Protein AF-A4ECF8-F1 (afdb_monomer)

Radius of gyration: 29.16 Å; Cα contacts (8 Å, |Δi|>4): 160; chains: 1; bounding box: 83×44×80 Å

Structure (mmCIF, N/CA/C/O backbone):
data_AF-A4ECF8-F1
#
_entry.id   AF-A4ECF8-F1
#
loop_
_atom_site.group_PDB
_atom_site.id
_atom_site.type_symbol
_atom_site.label_atom_id
_atom_site.label_alt_id
_atom_site.label_comp_id
_atom_site.label_asym_id
_atom_site.label_entity_id
_atom_site.label_seq_id
_atom_site.pdbx_PDB_ins_code
_atom_site.Cartn_x
_atom_site.Cartn_y
_atom_site.Cartn_z
_atom_site.occupancy
_atom_site.B_iso_or_equiv
_atom_site.auth_seq_id
_atom_site.auth_comp_id
_atom_site.auth_asym_id
_atom_site.auth_atom_id
_atom_site.pdbx_PDB_model_num
ATOM 1 N N . MET A 1 1 ? 62.813 -13.921 -2.937 1.00 42.97 1 MET A N 1
ATOM 2 C CA . MET A 1 1 ? 62.932 -14.272 -1.502 1.00 42.97 1 MET A CA 1
ATOM 3 C C . MET A 1 1 ? 63.148 -12.965 -0.749 1.00 42.97 1 MET A C 1
ATOM 5 O O . MET A 1 1 ? 63.912 -12.161 -1.260 1.00 42.97 1 MET A O 1
ATOM 9 N N . GLY A 1 2 ? 62.505 -12.668 0.378 1.00 42.88 2 GLY A N 1
ATOM 10 C CA . GLY A 1 2 ? 61.515 -13.446 1.133 1.00 42.88 2 GLY A CA 1
ATOM 11 C C . GLY A 1 2 ? 60.430 -12.549 1.745 1.00 42.88 2 GLY A C 1
ATOM 12 O O . GLY A 1 2 ? 60.401 -11.348 1.493 1.00 42.88 2 GLY A O 1
ATOM 13 N N . VAL A 1 3 ? 59.518 -13.162 2.496 1.00 56.44 3 VAL A N 1
ATOM 14 C CA . VAL A 1 3 ? 58.341 -12.522 3.108 1.00 56.44 3 VAL A CA 1
ATOM 15 C C . VAL A 1 3 ? 58.697 -11.658 4.326 1.00 56.44 3 VAL A C 1
ATOM 17 O O . VAL A 1 3 ? 59.643 -11.969 5.046 1.00 56.44 3 VAL A O 1
ATOM 20 N N . MET A 1 4 ? 57.902 -10.615 4.590 1.00 44.34 4 MET A N 1
ATOM 21 C CA . MET A 1 4 ? 57.865 -9.919 5.886 1.00 44.34 4 MET A CA 1
ATOM 22 C C . MET A 1 4 ? 56.762 -10.549 6.757 1.00 44.34 4 MET A C 1
ATOM 24 O O . MET A 1 4 ? 55.626 -10.636 6.284 1.00 44.34 4 MET A O 1
ATOM 28 N N . PRO A 1 5 ? 57.064 -11.020 7.982 1.00 50.31 5 PRO A N 1
ATOM 29 C CA . PRO A 1 5 ? 56.081 -11.633 8.875 1.00 50.31 5 PRO A CA 1
ATOM 30 C C . PRO A 1 5 ? 55.234 -10.585 9.615 1.00 50.31 5 PRO A C 1
ATOM 32 O O . PRO A 1 5 ? 55.623 -9.424 9.741 1.00 50.31 5 PRO A O 1
ATOM 35 N N . GLY A 1 6 ? 54.056 -11.006 10.082 1.00 40.03 6 GLY A N 1
ATOM 36 C CA . GLY A 1 6 ? 53.061 -10.127 10.698 1.00 40.03 6 GLY A CA 1
ATOM 37 C C . GLY A 1 6 ? 53.296 -9.810 12.178 1.00 40.03 6 GLY A C 1
ATOM 38 O O . GLY A 1 6 ? 54.119 -10.430 12.849 1.00 40.03 6 GLY A O 1
ATOM 39 N N . PHE A 1 7 ? 52.494 -8.868 12.677 1.00 40.31 7 PHE A N 1
ATOM 40 C CA . PHE A 1 7 ? 52.347 -8.557 14.096 1.00 40.31 7 PHE A CA 1
ATOM 41 C C . PHE A 1 7 ? 50.966 -9.017 14.572 1.00 40.31 7 PHE A C 1
ATOM 43 O O . PHE A 1 7 ? 49.950 -8.494 14.119 1.00 40.31 7 PHE A O 1
ATOM 50 N N . TYR A 1 8 ? 50.952 -9.972 15.496 1.00 38.47 8 TYR A N 1
ATOM 51 C CA . TYR A 1 8 ? 49.842 -10.250 16.406 1.00 38.47 8 TYR A CA 1
ATOM 52 C C . TYR A 1 8 ? 50.401 -10.311 17.834 1.00 38.47 8 TYR A C 1
ATOM 54 O O . TYR A 1 8 ? 51.611 -10.452 18.010 1.00 38.47 8 TYR A O 1
ATOM 62 N N . ASP A 1 9 ? 49.499 -10.190 18.811 1.00 39.34 9 ASP A N 1
ATOM 63 C CA . ASP A 1 9 ? 49.737 -10.074 20.258 1.00 39.34 9 ASP A CA 1
ATOM 64 C C . ASP A 1 9 ? 50.387 -8.732 20.670 1.00 39.34 9 ASP A C 1
ATOM 66 O O . ASP A 1 9 ? 51.393 -8.287 20.131 1.00 39.34 9 ASP A O 1
ATOM 70 N N . GLN A 1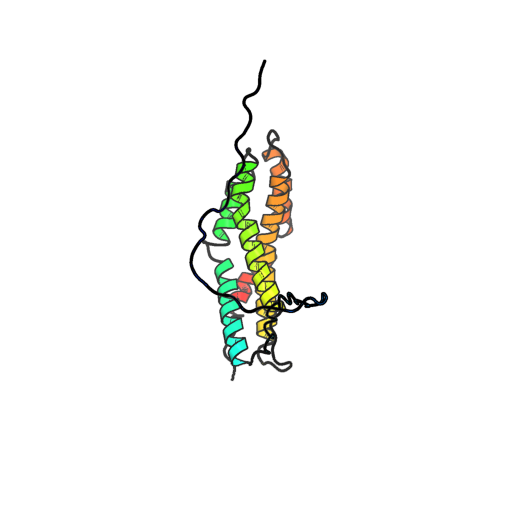 10 ? 49.809 -7.968 21.601 1.00 46.47 10 GLN A N 1
ATOM 71 C CA . GLN A 1 10 ? 49.689 -8.378 22.999 1.00 46.47 10 GLN A CA 1
ATOM 72 C C . GLN A 1 10 ? 48.554 -7.637 23.736 1.00 46.47 10 GLN A C 1
ATOM 74 O O . GLN A 1 10 ? 48.601 -6.418 23.911 1.00 46.47 10 GLN A O 1
ATOM 79 N N . PHE A 1 11 ? 47.571 -8.382 24.249 1.00 44.56 11 PHE A N 1
ATOM 80 C CA . PHE A 1 11 ? 46.632 -7.879 25.258 1.00 44.56 11 PHE A CA 1
ATOM 81 C C . PHE A 1 11 ? 47.293 -7.799 26.647 1.00 44.56 11 PHE A C 1
ATOM 83 O O . PHE A 1 11 ? 48.096 -8.651 27.013 1.00 44.56 11 PHE A O 1
ATOM 90 N N . GLY A 1 12 ? 46.861 -6.819 27.448 1.00 43.44 12 GLY A N 1
ATOM 91 C CA . GLY A 1 12 ? 46.773 -6.931 28.910 1.00 43.44 12 GLY A CA 1
ATOM 92 C C . GLY A 1 12 ? 48.073 -7.002 29.722 1.00 43.44 12 GLY A C 1
ATOM 93 O O . GLY A 1 12 ? 48.483 -8.079 30.144 1.00 43.44 12 GLY A O 1
ATOM 94 N N . GLN A 1 13 ? 48.616 -5.843 30.115 1.00 41.66 13 GLN A N 1
ATOM 95 C CA . GLN A 1 13 ? 49.422 -5.732 31.341 1.00 41.66 13 GLN A CA 1
ATOM 96 C C . GLN A 1 13 ? 49.074 -4.468 32.139 1.00 41.66 13 GLN A C 1
ATOM 98 O O . GLN A 1 13 ? 49.533 -3.373 31.827 1.00 41.66 13 GLN A O 1
ATOM 103 N N . ALA A 1 14 ? 48.301 -4.649 33.210 1.00 40.06 14 ALA A N 1
ATOM 104 C CA . ALA A 1 14 ? 48.260 -3.761 34.370 1.00 40.06 14 ALA A CA 1
ATOM 105 C C . ALA A 1 14 ? 47.799 -4.587 35.582 1.00 40.06 14 ALA A C 1
ATOM 107 O O . ALA A 1 14 ? 46.627 -4.934 35.700 1.00 40.06 14 ALA A O 1
ATOM 108 N N . ALA A 1 15 ? 48.734 -4.951 36.458 1.00 46.16 15 ALA A N 1
ATOM 109 C CA . ALA A 1 15 ? 48.476 -5.710 37.681 1.00 46.16 15 ALA A CA 1
ATOM 110 C C . ALA A 1 15 ? 49.360 -5.185 38.824 1.00 46.16 15 ALA A C 1
ATOM 112 O O . ALA A 1 15 ? 50.335 -4.484 38.562 1.00 46.16 15 ALA A O 1
ATOM 113 N N . GLN A 1 16 ? 49.058 -5.623 40.059 1.00 37.84 16 GLN A N 1
ATOM 114 C CA . GLN A 1 16 ? 49.634 -5.188 41.351 1.00 37.84 16 GLN A CA 1
ATOM 115 C C . GLN A 1 16 ? 49.009 -3.853 41.816 1.00 37.84 16 GLN A C 1
ATOM 117 O O . GLN A 1 16 ? 49.152 -2.829 41.163 1.00 37.84 16 GLN A O 1
ATOM 122 N N . THR A 1 17 ? 48.235 -3.782 42.906 1.00 38.53 17 THR A N 1
ATOM 123 C CA . THR A 1 17 ? 48.486 -4.203 44.311 1.00 38.53 17 THR A CA 1
ATOM 124 C C . THR A 1 17 ? 47.125 -4.293 45.086 1.00 38.53 17 THR A C 1
ATOM 126 O O . THR A 1 17 ? 46.118 -3.904 44.509 1.00 38.53 17 THR A O 1
ATOM 129 N N . THR A 1 18 ? 46.919 -4.773 46.336 1.00 36.53 18 THR A N 1
ATOM 130 C CA . THR A 1 18 ? 47.777 -5.320 47.420 1.00 36.53 18 THR A CA 1
ATOM 131 C C . THR A 1 18 ? 46.950 -6.158 48.452 1.00 36.53 18 THR A C 1
ATOM 133 O O . THR A 1 18 ? 45.979 -5.632 48.974 1.00 36.53 18 THR A O 1
ATOM 136 N N . PHE A 1 19 ? 47.383 -7.397 48.791 1.00 37.66 19 PHE A N 1
ATOM 137 C CA . PHE A 1 19 ? 47.225 -8.162 50.077 1.00 37.66 19 PHE A CA 1
ATOM 138 C C . PHE A 1 19 ? 45.813 -8.456 50.708 1.00 37.66 19 PHE A C 1
ATOM 140 O O . PHE A 1 19 ? 44.857 -7.738 50.454 1.00 37.66 19 PHE A O 1
ATOM 147 N N . PRO A 1 20 ? 45.666 -9.413 51.672 1.00 44.16 20 PR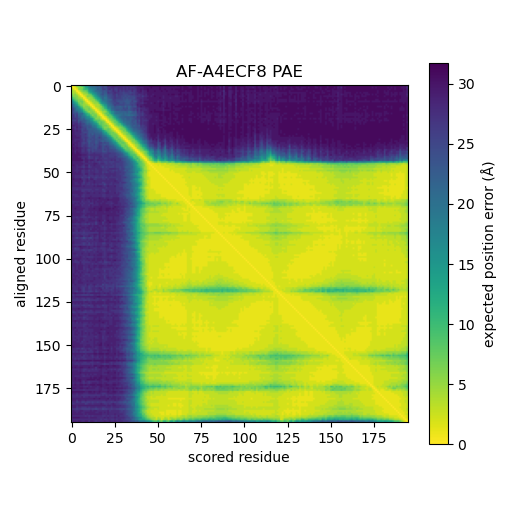O A N 1
ATOM 148 C CA . PRO A 1 20 ? 46.264 -10.759 51.752 1.00 44.16 20 PRO A CA 1
ATOM 149 C C . PRO A 1 20 ? 45.323 -11.924 52.207 1.00 44.16 20 PRO A C 1
ATOM 151 O O . PRO A 1 20 ? 44.419 -11.774 53.022 1.00 44.16 20 PRO A O 1
ATOM 154 N N . THR A 1 21 ? 45.668 -13.127 51.737 1.00 44.06 21 THR A N 1
ATOM 155 C CA . THR A 1 21 ? 45.468 -14.512 52.244 1.00 44.06 21 THR A CA 1
ATOM 156 C C . THR A 1 21 ? 44.465 -14.861 53.373 1.00 44.06 21 THR A C 1
ATOM 158 O O . THR A 1 21 ? 44.687 -14.553 54.545 1.00 44.06 21 THR A O 1
ATOM 161 N N . ARG A 1 22 ? 43.563 -15.820 53.084 1.00 40.72 22 ARG A N 1
ATOM 162 C CA . ARG A 1 22 ? 43.326 -16.992 53.963 1.00 40.72 22 ARG A CA 1
ATOM 163 C C . ARG A 1 22 ? 43.096 -18.270 53.136 1.00 40.72 22 ARG A C 1
ATOM 165 O O . ARG A 1 22 ? 42.768 -18.203 51.961 1.00 40.72 22 ARG A O 1
ATOM 172 N N . GLN A 1 23 ? 43.380 -19.421 53.739 1.00 37.06 23 GLN A N 1
ATOM 173 C CA . GLN A 1 23 ? 43.715 -20.693 53.082 1.00 37.06 23 GLN A CA 1
ATOM 174 C C . GLN A 1 23 ? 42.594 -21.749 53.204 1.00 37.06 23 GLN A C 1
ATOM 176 O O . GLN A 1 23 ? 41.904 -21.756 54.223 1.00 37.06 23 GLN A O 1
ATOM 181 N N . LYS A 1 24 ? 42.596 -22.722 52.266 1.00 34.03 24 LYS A N 1
ATOM 182 C CA . LYS A 1 24 ? 42.162 -24.142 52.394 1.00 34.03 24 LYS A CA 1
ATOM 183 C C . LYS A 1 24 ? 40.782 -24.533 51.823 1.00 34.03 24 LYS A C 1
ATOM 185 O O . LYS A 1 24 ? 39.758 -24.177 52.393 1.00 34.03 24 LYS A O 1
ATOM 190 N N . GLY A 1 25 ? 40.794 -25.414 50.812 1.00 31.42 25 GLY A N 1
ATOM 191 C CA . GLY A 1 25 ? 39.638 -26.215 50.375 1.00 31.42 25 GLY A CA 1
ATOM 192 C C . GLY A 1 25 ? 39.684 -26.625 48.896 1.00 31.42 25 GLY A C 1
ATOM 193 O O . GLY A 1 25 ? 39.254 -25.855 48.050 1.00 31.42 25 GLY A O 1
ATOM 194 N N . GLU A 1 26 ? 40.174 -27.830 48.587 1.00 38.53 26 GLU A N 1
ATOM 195 C CA . GLU A 1 26 ? 39.898 -28.508 47.306 1.00 38.53 26 GLU A CA 1
ATOM 196 C C . GLU A 1 26 ? 38.602 -29.320 47.440 1.00 38.53 26 GLU A C 1
ATOM 198 O O . GLU A 1 26 ? 38.526 -30.146 48.350 1.00 38.53 26 GLU A O 1
ATOM 203 N N . ALA A 1 27 ? 37.630 -29.125 46.539 1.00 34.59 27 ALA A N 1
ATOM 204 C CA . ALA A 1 27 ? 36.661 -30.146 46.114 1.00 34.59 27 ALA A CA 1
ATOM 205 C C . ALA A 1 27 ? 35.769 -29.643 44.956 1.00 34.59 27 ALA A C 1
ATOM 207 O O . ALA A 1 27 ? 35.079 -28.644 45.114 1.00 34.59 27 ALA A O 1
ATOM 208 N N . THR A 1 28 ? 35.774 -30.410 43.859 1.00 31.25 28 THR A N 1
ATOM 209 C CA . THR A 1 28 ? 34.659 -30.714 42.928 1.00 31.25 28 THR A CA 1
ATOM 210 C C . THR A 1 28 ? 33.835 -29.606 42.254 1.00 31.25 28 THR A C 1
ATOM 212 O O . THR A 1 28 ? 33.256 -28.729 42.884 1.00 31.25 28 THR A O 1
ATOM 215 N N . GLU A 1 29 ? 33.694 -29.787 40.941 1.00 40.38 29 GLU A N 1
ATOM 216 C CA . GLU A 1 29 ? 32.750 -29.142 40.025 1.00 40.38 29 GLU A CA 1
ATOM 217 C C . GLU A 1 29 ? 31.285 -29.335 40.463 1.00 40.38 29 GLU A C 1
ATOM 219 O O . GLU A 1 29 ? 30.893 -30.458 40.775 1.00 40.38 29 GLU A O 1
ATOM 224 N N . ASP A 1 30 ? 30.494 -28.256 40.469 1.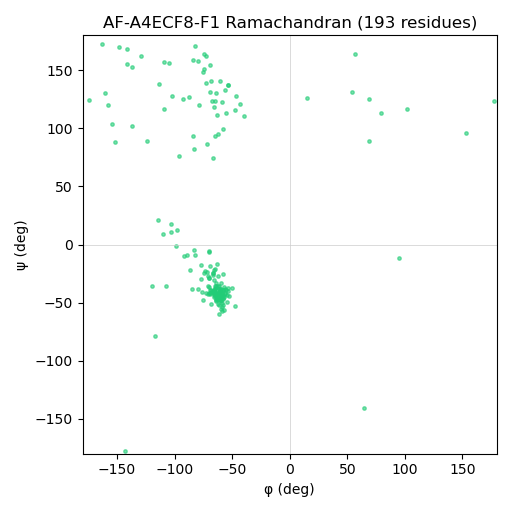00 40.12 30 ASP A N 1
ATOM 225 C CA . ASP A 1 30 ? 29.264 -28.066 39.668 1.00 40.12 30 ASP A CA 1
ATOM 226 C C . ASP A 1 30 ? 28.637 -26.703 40.052 1.00 40.12 30 ASP A C 1
ATOM 228 O O . ASP A 1 30 ? 28.398 -26.443 41.231 1.00 40.12 30 ASP A O 1
ATOM 232 N N . ASP A 1 31 ? 28.415 -25.804 39.087 1.00 37.00 31 ASP A N 1
ATOM 233 C CA . ASP A 1 31 ? 27.663 -24.551 39.300 1.00 37.00 31 ASP A CA 1
ATOM 234 C C . ASP A 1 31 ? 26.983 -24.116 37.993 1.00 37.00 31 ASP A C 1
ATOM 236 O O . ASP A 1 31 ? 27.521 -23.361 37.177 1.00 37.00 31 ASP A O 1
ATOM 240 N N . THR A 1 32 ? 25.773 -24.638 37.803 1.00 49.12 32 THR A N 1
ATOM 241 C CA . THR A 1 32 ? 24.791 -24.224 36.796 1.00 49.12 32 THR A CA 1
ATOM 242 C C . THR A 1 32 ? 24.671 -22.705 36.677 1.00 49.12 32 THR A C 1
ATOM 244 O O . THR A 1 32 ? 24.232 -22.045 37.619 1.00 49.12 32 THR A O 1
ATOM 247 N N . LYS A 1 33 ? 24.935 -22.149 35.485 1.00 45.09 33 LYS A N 1
ATOM 248 C CA . LYS A 1 33 ? 24.552 -20.767 35.139 1.00 45.09 33 LYS A CA 1
ATOM 249 C C . LYS A 1 33 ? 23.696 -20.721 33.885 1.00 45.09 33 LYS A C 1
ATOM 251 O O . LYS A 1 33 ? 24.170 -20.608 32.762 1.00 45.09 33 LYS A O 1
ATOM 256 N N . GLN A 1 34 ? 22.409 -20.843 34.178 1.00 44.84 34 GLN A N 1
ATOM 257 C CA . GLN A 1 34 ? 21.253 -20.421 33.405 1.00 44.84 34 GLN A CA 1
ATOM 258 C C . GLN A 1 34 ? 21.492 -19.053 32.736 1.00 44.84 34 GLN A C 1
ATOM 260 O O . GLN A 1 34 ? 21.538 -18.032 33.419 1.00 44.84 34 GLN A O 1
ATOM 265 N N . ASP A 1 35 ? 21.618 -19.046 31.409 1.00 37.56 35 ASP A N 1
ATOM 266 C CA . ASP A 1 35 ? 21.396 -17.860 30.572 1.00 37.56 35 ASP A CA 1
ATOM 267 C C . ASP A 1 35 ? 19.960 -17.937 30.046 1.00 37.56 35 ASP A C 1
ATOM 269 O O . ASP A 1 35 ? 19.689 -18.364 28.924 1.00 37.56 35 ASP A O 1
ATOM 273 N N . ASP A 1 36 ? 19.022 -17.629 30.940 1.0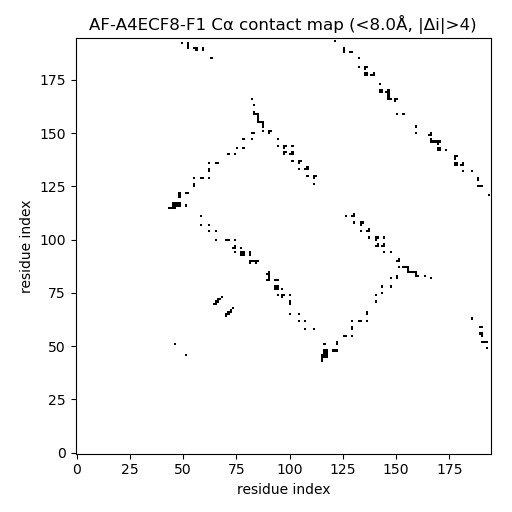0 41.59 36 ASP A N 1
ATOM 274 C CA . ASP A 1 36 ? 17.621 -17.451 30.581 1.00 41.59 36 ASP A CA 1
ATOM 275 C C . ASP A 1 36 ? 17.463 -16.019 30.072 1.00 41.59 36 ASP A C 1
ATOM 277 O O . ASP A 1 36 ? 17.118 -15.095 30.815 1.00 41.59 36 ASP A O 1
ATOM 281 N N . SER A 1 37 ? 17.802 -15.834 28.795 1.00 51.94 37 SER A N 1
ATOM 282 C CA . SER A 1 37 ? 17.466 -14.636 28.031 1.00 51.94 37 SER A CA 1
ATOM 283 C C . SER A 1 37 ? 15.948 -14.583 27.853 1.00 51.94 37 SER A C 1
ATOM 285 O O . SER A 1 37 ? 15.418 -14.880 26.783 1.00 51.94 37 SER A O 1
ATOM 287 N N . ALA A 1 38 ? 15.261 -14.228 28.940 1.00 49.31 38 ALA A N 1
ATOM 288 C CA . ALA A 1 38 ? 13.825 -14.061 29.003 1.00 49.31 38 ALA A CA 1
ATOM 289 C C . ALA A 1 38 ? 13.411 -12.934 28.053 1.00 49.31 38 ALA A C 1
ATOM 291 O O . ALA A 1 38 ? 13.452 -11.747 28.389 1.00 49.31 38 ALA A O 1
ATOM 292 N N . GLU A 1 39 ? 13.020 -13.338 26.847 1.00 50.72 39 GLU A N 1
ATOM 293 C CA . GLU A 1 39 ? 12.219 -12.539 25.937 1.00 50.72 39 GLU A CA 1
ATOM 294 C C . GLU A 1 39 ? 11.054 -11.966 26.746 1.00 50.72 39 GLU A C 1
ATOM 296 O O . GLU A 1 39 ? 10.247 -12.708 27.311 1.00 50.72 39 GLU A O 1
ATOM 301 N N . VAL A 1 40 ? 11.016 -10.637 26.879 1.00 46.09 40 VAL A N 1
ATOM 302 C CA . VAL A 1 40 ? 9.958 -9.960 27.627 1.00 46.09 40 VAL A CA 1
ATOM 303 C C . VAL A 1 40 ? 8.693 -10.064 26.790 1.00 46.09 40 VAL A C 1
ATOM 305 O O . VAL A 1 40 ? 8.395 -9.178 25.989 1.00 46.09 40 VAL A O 1
ATOM 308 N N . VAL A 1 41 ? 7.973 -11.172 26.975 1.00 51.09 41 VAL A N 1
ATOM 309 C CA . VAL A 1 41 ? 6.622 -11.373 26.465 1.00 51.09 41 VAL A CA 1
ATOM 310 C C . VAL A 1 41 ? 5.783 -10.244 27.043 1.00 51.09 41 VAL A C 1
ATOM 312 O O . VAL A 1 41 ? 5.387 -10.271 28.208 1.00 51.09 41 VAL A O 1
ATOM 315 N N . GLN A 1 42 ? 5.566 -9.208 26.236 1.00 49.81 42 GLN A N 1
ATOM 316 C CA . GLN A 1 42 ? 4.579 -8.190 26.544 1.00 49.81 42 GLN A CA 1
ATOM 317 C C . GLN A 1 42 ? 3.239 -8.918 26.540 1.00 49.81 42 GLN A C 1
ATOM 319 O O . GLN A 1 42 ? 2.813 -9.403 25.493 1.00 49.81 42 GLN A O 1
ATOM 324 N N . GLU A 1 43 ? 2.613 -9.055 27.710 1.00 55.56 43 GLU A N 1
ATOM 325 C CA . GLU A 1 43 ? 1.254 -9.581 27.788 1.00 55.56 43 GLU A CA 1
ATOM 326 C C . GLU A 1 43 ? 0.369 -8.708 26.891 1.00 55.56 43 GLU A C 1
ATOM 328 O O . GLU A 1 43 ? 0.196 -7.516 27.157 1.00 55.56 43 GLU A O 1
ATOM 333 N N . GLU A 1 44 ? -0.145 -9.283 25.798 1.00 66.06 44 GLU A N 1
ATOM 334 C CA . GLU A 1 44 ? -1.060 -8.597 24.887 1.00 66.06 44 GLU A CA 1
ATOM 335 C C . GLU A 1 44 ? -2.359 -8.298 25.643 1.00 66.06 44 GLU A C 1
ATOM 337 O O . GLU A 1 44 ? -3.257 -9.137 25.750 1.00 66.06 44 GLU A O 1
ATOM 342 N N . THR A 1 45 ? -2.445 -7.102 26.224 1.00 81.69 45 THR A N 1
ATOM 343 C CA . THR A 1 45 ? -3.605 -6.691 27.006 1.00 81.69 45 THR A CA 1
ATOM 344 C C . THR A 1 45 ? -4.812 -6.487 26.097 1.00 81.69 45 THR A C 1
ATOM 346 O O . THR A 1 45 ? -4.749 -5.810 25.070 1.00 81.69 45 THR A O 1
ATOM 349 N N . VAL A 1 46 ? -5.942 -7.079 26.488 1.00 94.31 46 VAL A N 1
ATOM 350 C CA . VAL A 1 46 ? -7.230 -6.846 25.828 1.00 94.31 46 VAL A CA 1
ATOM 351 C C . VAL A 1 46 ? -7.624 -5.387 26.053 1.00 94.31 46 VAL A C 1
ATOM 353 O O . VAL A 1 46 ? -7.794 -4.961 27.197 1.00 94.31 46 VAL A O 1
ATOM 356 N N . LEU A 1 47 ? -7.752 -4.626 24.967 1.00 94.19 47 LEU A N 1
ATOM 357 C CA . LEU A 1 47 ? -8.086 -3.205 25.012 1.00 94.19 47 LEU A CA 1
ATOM 358 C C . LEU A 1 47 ? -9.528 -3.003 25.498 1.00 94.19 47 LEU A C 1
ATOM 360 O O . LEU A 1 47 ? -10.437 -3.736 25.101 1.00 94.19 47 LEU A O 1
ATOM 364 N N . THR A 1 48 ? -9.748 -1.979 26.326 1.00 94.44 48 THR A N 1
ATOM 365 C CA . THR A 1 48 ? -11.099 -1.448 26.567 1.00 94.44 48 THR A CA 1
ATOM 366 C C . THR A 1 48 ? -11.589 -0.666 25.351 1.00 94.44 48 THR A C 1
ATOM 368 O O . THR A 1 48 ? -10.786 -0.213 24.538 1.00 94.44 48 THR A O 1
ATOM 371 N N . ASP A 1 49 ? -12.896 -0.433 25.251 1.00 95.69 49 ASP A N 1
ATOM 372 C CA . ASP A 1 49 ? -13.499 0.319 24.144 1.00 95.69 49 ASP A CA 1
ATOM 373 C C . ASP A 1 49 ? -12.912 1.741 23.962 1.00 95.69 49 ASP A C 1
ATOM 375 O O . ASP A 1 49 ? -12.646 2.150 22.833 1.00 95.69 49 ASP A O 1
ATOM 379 N N . ASP A 1 50 ? -12.589 2.467 25.041 1.00 94.81 50 ASP A N 1
ATOM 380 C CA . ASP A 1 50 ? -11.895 3.770 24.960 1.00 94.81 50 ASP A CA 1
ATOM 381 C C . ASP A 1 50 ? -10.458 3.658 24.410 1.00 94.81 50 ASP A C 1
ATOM 383 O O . ASP A 1 50 ? -9.993 4.495 23.624 1.00 94.81 50 ASP A O 1
ATOM 387 N N . GLN A 1 51 ? -9.728 2.618 24.827 1.00 95.75 51 GLN A N 1
ATOM 388 C CA . GLN A 1 51 ? -8.363 2.356 24.363 1.00 95.75 51 GLN A CA 1
ATOM 389 C C . GLN A 1 51 ? -8.363 1.910 22.899 1.00 95.75 51 GLN A C 1
ATOM 391 O O . GLN A 1 51 ? -7.534 2.367 22.112 1.00 95.75 51 GLN A O 1
ATOM 396 N N . LEU A 1 52 ? -9.319 1.057 22.530 1.00 96.62 52 LEU A N 1
ATOM 397 C CA . LEU A 1 52 ? -9.537 0.579 21.176 1.00 96.62 52 LEU A CA 1
ATOM 398 C C . LEU A 1 52 ? -9.915 1.730 20.243 1.00 96.62 52 LEU A C 1
ATOM 400 O O . LEU A 1 52 ? -9.281 1.867 19.204 1.00 96.62 52 LEU A O 1
ATOM 404 N N . TYR A 1 53 ? -10.844 2.611 20.627 1.00 97.62 53 TYR A N 1
ATOM 405 C CA . TYR A 1 53 ? -11.157 3.817 19.853 1.00 97.62 53 TYR A CA 1
ATOM 406 C C . TYR A 1 53 ? -9.911 4.667 19.583 1.00 97.62 53 TYR A C 1
ATOM 408 O O . TYR A 1 53 ? -9.623 5.005 18.435 1.00 97.62 53 TYR A O 1
ATOM 416 N N . THR A 1 54 ? -9.131 4.954 20.631 1.00 97.62 54 THR A N 1
ATOM 417 C CA . THR A 1 54 ? -7.884 5.727 20.519 1.00 97.62 54 THR A CA 1
ATOM 418 C C . THR A 1 54 ? -6.899 5.056 19.554 1.00 97.62 54 THR A C 1
ATOM 420 O O . THR A 1 54 ? -6.239 5.723 18.756 1.00 97.62 54 THR A O 1
ATOM 423 N N . ARG A 1 55 ? -6.824 3.721 19.592 1.00 97.75 55 ARG A N 1
ATOM 424 C CA . ARG A 1 55 ? -5.975 2.920 18.708 1.00 97.75 55 ARG A CA 1
ATOM 425 C C . ARG A 1 55 ? -6.462 2.938 17.257 1.00 97.75 55 ARG A C 1
ATOM 427 O O . ARG A 1 55 ? -5.639 3.060 16.353 1.00 97.75 55 ARG A O 1
ATOM 434 N N . LEU A 1 56 ? -7.774 2.847 17.041 1.00 98.38 56 LEU A N 1
ATOM 435 C CA . LEU A 1 56 ? -8.405 2.855 15.722 1.00 98.38 56 LEU A CA 1
ATOM 436 C C . LEU A 1 56 ? -8.334 4.234 15.053 1.00 98.38 56 LEU A C 1
ATOM 438 O O . LEU A 1 56 ? -8.001 4.285 13.876 1.00 98.38 56 LEU A O 1
ATOM 442 N N . ASP A 1 57 ? -8.567 5.349 15.760 1.00 98.44 57 ASP A N 1
ATOM 443 C CA . ASP A 1 57 ? -8.369 6.688 15.168 1.00 98.44 57 ASP A CA 1
ATOM 444 C C . ASP A 1 57 ? -6.900 6.900 14.771 1.00 98.44 57 ASP A C 1
ATOM 446 O O . ASP A 1 57 ? -6.635 7.363 13.665 1.00 98.44 57 ASP A O 1
ATOM 450 N N . GLY A 1 58 ? -5.942 6.469 15.604 1.00 98.62 58 GLY A N 1
ATOM 451 C CA . GLY A 1 58 ? -4.515 6.495 15.259 1.00 98.62 58 GLY A CA 1
ATOM 452 C C . GLY A 1 58 ? -4.187 5.690 13.995 1.00 98.62 58 GLY A C 1
ATOM 453 O O . GLY A 1 58 ? -3.583 6.224 13.066 1.00 98.62 58 GLY A O 1
ATOM 454 N N . LEU A 1 59 ? -4.645 4.434 13.923 1.00 98.69 59 LEU A N 1
ATOM 455 C CA . LEU A 1 59 ? -4.485 3.569 12.746 1.00 98.69 59 LEU A CA 1
ATOM 456 C C . LEU A 1 59 ? -5.164 4.153 11.498 1.00 98.69 59 LEU A C 1
ATOM 458 O O . LEU A 1 59 ? -4.599 4.089 10.408 1.00 98.69 59 LEU A O 1
ATOM 462 N N . TYR A 1 60 ? -6.337 4.768 11.651 1.00 98.81 60 TYR A N 1
ATOM 463 C CA . TYR A 1 60 ? -7.024 5.482 10.580 1.00 98.81 60 TYR A CA 1
ATOM 464 C C . TYR A 1 60 ? -6.196 6.674 10.073 1.00 98.81 60 TYR A C 1
ATOM 466 O O . TYR A 1 60 ? -6.019 6.796 8.864 1.00 98.81 60 TYR A O 1
ATOM 474 N N . GLN A 1 61 ? -5.635 7.518 10.956 1.00 98.69 61 GLN A N 1
ATOM 475 C CA . GLN A 1 61 ? -4.762 8.622 10.524 1.00 98.69 61 GLN A CA 1
ATOM 476 C C . GLN A 1 61 ? -3.528 8.097 9.769 1.00 98.69 61 GLN A C 1
ATOM 478 O O . GLN A 1 61 ? -3.152 8.665 8.746 1.00 98.69 61 GLN A O 1
ATOM 483 N N . THR A 1 62 ? -2.931 6.985 10.217 1.00 98.69 62 THR A N 1
ATOM 484 C CA . THR A 1 62 ? -1.828 6.327 9.497 1.00 98.69 62 THR A CA 1
ATOM 485 C C . THR A 1 62 ? -2.255 5.865 8.099 1.00 98.69 62 THR A C 1
ATOM 487 O O . THR A 1 62 ? -1.583 6.195 7.124 1.00 98.69 62 THR A O 1
ATOM 490 N N . ILE A 1 63 ? -3.399 5.185 7.968 1.00 98.56 63 ILE A N 1
ATOM 491 C CA . ILE A 1 63 ? -3.932 4.743 6.667 1.00 98.56 63 ILE A CA 1
ATOM 492 C C . ILE A 1 63 ? -4.230 5.922 5.733 1.00 98.56 63 ILE A C 1
ATOM 494 O O . ILE A 1 63 ? -3.986 5.815 4.532 1.00 98.56 63 ILE A O 1
ATOM 498 N N . VAL A 1 64 ? -4.751 7.035 6.262 1.00 98.44 64 VAL A N 1
ATOM 499 C CA . VAL A 1 64 ? -4.979 8.268 5.491 1.00 98.44 64 VAL A CA 1
ATOM 500 C C . VAL A 1 64 ? -3.658 8.851 4.997 1.00 98.44 64 VAL A C 1
ATOM 502 O O . VAL A 1 64 ? -3.564 9.174 3.818 1.00 98.44 64 VAL A O 1
ATOM 505 N N . SER A 1 65 ? -2.623 8.903 5.844 1.00 98.25 65 SER A N 1
ATOM 506 C CA . SER A 1 65 ? -1.323 9.479 5.466 1.00 98.25 65 SER A CA 1
ATOM 507 C C . SER A 1 65 ? -0.622 8.748 4.313 1.00 98.25 65 SER A C 1
ATOM 509 O O . SER A 1 65 ? 0.092 9.366 3.532 1.00 98.25 65 SER A O 1
ATOM 511 N N . TYR A 1 66 ? -0.883 7.450 4.112 1.00 98.25 66 TYR A N 1
ATOM 512 C CA . TYR A 1 66 ? -0.401 6.731 2.923 1.00 98.25 66 TYR A CA 1
ATOM 513 C C . TYR A 1 66 ? -1.007 7.242 1.608 1.00 98.25 66 TYR A C 1
ATOM 515 O O . TYR A 1 66 ? -0.437 7.004 0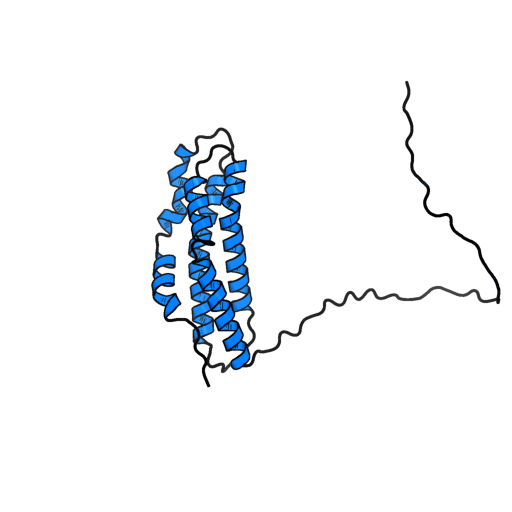.546 1.00 98.25 66 TYR A O 1
ATOM 523 N N . GLY A 1 67 ? -2.157 7.918 1.664 1.00 93.25 67 GLY A N 1
ATOM 524 C CA . GLY A 1 67 ? -2.796 8.569 0.524 1.00 93.25 67 GLY A CA 1
ATOM 525 C C . GLY A 1 67 ? -2.238 9.956 0.187 1.00 93.25 67 GLY A C 1
ATOM 526 O O . GLY A 1 67 ? -2.600 10.485 -0.863 1.00 93.25 67 GLY A O 1
ATOM 527 N N . ASP A 1 68 ? -1.374 10.533 1.031 1.00 92.94 68 ASP A N 1
ATOM 528 C CA . ASP A 1 68 ? -0.808 11.869 0.823 1.00 92.94 68 ASP A CA 1
ATOM 529 C C . ASP A 1 68 ? 0.176 11.901 -0.367 1.00 92.94 68 ASP A C 1
ATOM 531 O O . ASP A 1 68 ? 0.810 10.896 -0.716 1.00 92.94 68 ASP A O 1
ATOM 535 N N . GLU A 1 69 ? 0.340 13.081 -0.981 1.00 86.00 69 GLU A N 1
ATOM 536 C CA . GLU A 1 69 ? 1.273 13.297 -2.105 1.00 86.00 69 GLU A CA 1
ATOM 537 C C . GLU A 1 69 ? 2.718 12.916 -1.729 1.00 86.00 69 GLU A C 1
ATOM 539 O O . GLU A 1 69 ? 3.421 12.293 -2.524 1.00 86.00 69 GLU A O 1
ATOM 544 N N . ASP A 1 70 ? 3.123 13.180 -0.484 1.00 92.25 70 ASP A N 1
ATOM 545 C CA . ASP A 1 70 ? 4.447 12.839 0.053 1.00 92.25 70 ASP A CA 1
ATOM 546 C C . ASP A 1 70 ? 4.665 11.326 0.270 1.00 92.25 70 ASP A C 1
ATOM 548 O O . ASP A 1 70 ? 5.766 10.926 0.640 1.00 92.25 70 ASP A O 1
ATOM 552 N N . GLN A 1 71 ? 3.647 10.471 0.097 1.00 96.12 71 GLN A N 1
ATOM 553 C CA . GLN A 1 71 ? 3.755 9.013 0.261 1.00 96.12 71 GLN A CA 1
ATOM 554 C C . GLN A 1 71 ? 3.464 8.278 -1.051 1.00 96.12 71 GLN A C 1
ATOM 556 O O . GLN A 1 71 ? 4.389 7.871 -1.755 1.00 96.12 71 GLN A O 1
ATOM 561 N N . ILE A 1 72 ? 2.193 8.111 -1.429 1.00 96.50 72 ILE A N 1
ATOM 562 C CA . ILE A 1 72 ? 1.865 7.402 -2.675 1.00 96.50 72 ILE A CA 1
ATOM 563 C C . ILE A 1 72 ? 2.175 8.238 -3.926 1.00 96.50 72 ILE A C 1
ATOM 565 O O . ILE A 1 72 ? 2.425 7.664 -4.987 1.00 96.50 72 ILE A O 1
ATOM 569 N N . GLY A 1 73 ? 2.228 9.570 -3.811 1.00 96.69 73 GLY A N 1
ATOM 570 C CA . GLY A 1 73 ? 2.698 10.436 -4.895 1.00 96.69 73 GLY A CA 1
ATOM 571 C C . GLY A 1 73 ? 4.170 10.183 -5.232 1.00 96.69 73 GLY A C 1
ATOM 572 O O . GLY A 1 73 ? 4.474 9.940 -6.398 1.00 96.69 73 GLY A O 1
ATOM 573 N N . GLU A 1 74 ? 5.061 10.096 -4.233 1.00 97.44 74 GLU A N 1
ATOM 574 C CA . GLU A 1 74 ? 6.472 9.717 -4.445 1.00 97.44 74 GLU A CA 1
ATOM 575 C C . GLU A 1 74 ? 6.601 8.353 -5.144 1.00 97.44 74 GLU A C 1
ATOM 577 O O . GLU A 1 74 ? 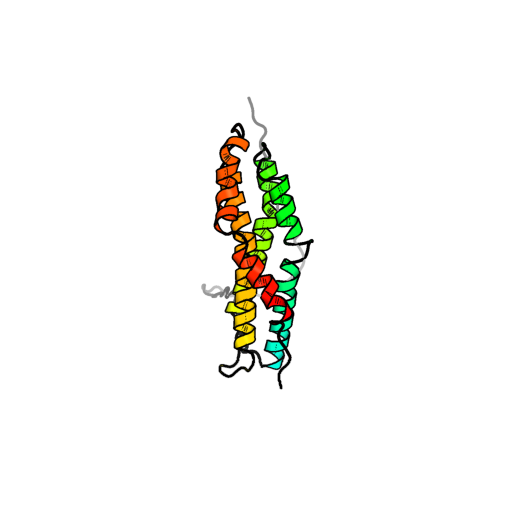7.395 8.207 -6.078 1.00 97.44 74 GLU A O 1
ATOM 582 N N . VAL A 1 75 ? 5.806 7.354 -4.743 1.00 98.50 75 VAL A N 1
ATOM 583 C CA . VAL A 1 75 ? 5.789 6.022 -5.377 1.00 98.50 75 VAL A CA 1
ATOM 584 C C . VAL A 1 75 ? 5.391 6.098 -6.855 1.00 98.50 75 VAL A C 1
ATOM 586 O O . VAL A 1 75 ? 6.057 5.507 -7.712 1.00 98.50 75 VAL A O 1
ATOM 589 N N . ILE A 1 76 ? 4.323 6.836 -7.163 1.00 97.56 76 ILE A N 1
ATOM 590 C CA . ILE A 1 76 ? 3.806 7.011 -8.526 1.00 97.56 76 ILE A CA 1
ATOM 591 C C . ILE A 1 76 ? 4.809 7.787 -9.391 1.00 97.56 76 ILE A C 1
ATOM 593 O O . ILE A 1 76 ? 5.108 7.363 -10.510 1.00 97.56 76 ILE A O 1
ATOM 597 N N . ASP A 1 77 ? 5.377 8.879 -8.881 1.00 98.31 77 ASP A N 1
ATOM 598 C CA . ASP A 1 77 ? 6.361 9.691 -9.599 1.00 98.31 77 ASP A CA 1
ATOM 599 C C . ASP A 1 77 ? 7.672 8.940 -9.833 1.00 98.31 77 ASP A C 1
ATOM 601 O O . ASP A 1 77 ? 8.221 8.994 -10.940 1.00 98.31 77 ASP A O 1
ATOM 605 N N . SER A 1 78 ? 8.152 8.186 -8.842 1.00 98.50 78 SER A N 1
ATOM 606 C CA . SER A 1 78 ? 9.356 7.357 -8.974 1.00 98.50 78 SER A CA 1
ATOM 607 C C . SER A 1 78 ? 9.160 6.266 -10.024 1.00 98.50 78 SER A C 1
ATOM 609 O O . SER A 1 78 ? 10.037 6.067 -10.870 1.00 98.50 78 SER A O 1
ATOM 611 N N . PHE A 1 79 ? 7.990 5.612 -10.041 1.00 98.69 79 PHE A N 1
ATOM 612 C CA . PHE A 1 79 ? 7.636 4.656 -11.089 1.00 98.69 79 PHE A CA 1
ATOM 613 C C . PHE A 1 79 ? 7.601 5.335 -12.460 1.00 98.69 79 PHE A C 1
ATOM 615 O O . PHE A 1 79 ? 8.409 4.988 -13.322 1.00 98.69 79 PHE A O 1
ATOM 622 N N . ASN A 1 80 ? 6.750 6.351 -12.645 1.00 98.06 80 ASN A N 1
ATOM 623 C CA . ASN A 1 80 ? 6.538 7.049 -13.920 1.00 98.06 80 ASN A CA 1
ATOM 624 C C . ASN A 1 80 ? 7.836 7.586 -14.544 1.00 98.06 80 ASN A C 1
ATOM 626 O O . ASN A 1 80 ? 8.011 7.528 -15.763 1.00 98.06 80 ASN A O 1
ATOM 630 N N . ASN A 1 81 ? 8.765 8.078 -13.720 1.00 97.88 81 ASN A N 1
ATOM 631 C CA . ASN A 1 81 ? 10.054 8.603 -14.165 1.00 97.88 81 ASN A CA 1
ATOM 632 C C . ASN A 1 81 ? 11.169 7.544 -14.250 1.00 97.88 81 ASN A C 1
ATOM 634 O O . ASN A 1 81 ? 12.253 7.857 -14.760 1.00 97.88 81 ASN A O 1
ATOM 638 N N . GLY A 1 82 ? 10.945 6.325 -13.750 1.00 97.94 82 GLY A N 1
ATOM 639 C CA . GLY A 1 82 ? 11.990 5.339 -13.466 1.00 97.94 82 GLY A CA 1
ATOM 640 C C . GLY A 1 82 ? 11.899 4.009 -14.216 1.00 97.94 82 GLY A C 1
ATOM 641 O O . GLY A 1 82 ? 12.937 3.475 -14.606 1.00 97.94 82 GLY A O 1
ATOM 642 N N . TYR A 1 83 ? 10.699 3.484 -14.480 1.00 98.44 83 TYR A N 1
ATOM 643 C CA . TYR A 1 83 ? 10.511 2.077 -14.883 1.00 98.44 83 TYR A CA 1
ATOM 644 C C . TYR A 1 83 ? 11.155 1.657 -16.223 1.00 98.44 83 TYR A C 1
ATOM 646 O O . TYR A 1 83 ? 11.342 0.465 -16.466 1.00 98.44 83 TYR A O 1
ATOM 654 N N . LEU A 1 84 ? 11.528 2.617 -17.082 1.00 98.50 84 LEU A N 1
ATOM 655 C CA . LEU A 1 84 ? 12.229 2.394 -18.361 1.00 98.50 84 LEU A CA 1
ATOM 656 C C . LEU A 1 84 ? 13.689 2.882 -18.369 1.00 98.50 84 LEU A C 1
ATOM 658 O O . LEU A 1 84 ? 14.312 2.943 -19.433 1.00 98.50 84 LEU A O 1
ATOM 662 N N . ARG A 1 85 ? 14.260 3.273 -17.221 1.00 98.19 85 ARG A N 1
ATOM 663 C CA . ARG A 1 85 ? 15.666 3.707 -17.151 1.00 98.19 85 ARG A CA 1
ATOM 664 C C . ARG A 1 85 ? 16.581 2.540 -17.511 1.00 98.19 85 ARG A C 1
ATOM 666 O O . ARG A 1 85 ? 16.446 1.453 -16.966 1.00 98.19 85 ARG A O 1
ATOM 673 N N . THR A 1 86 ? 17.525 2.773 -18.422 1.00 96.19 86 THR A N 1
ATOM 674 C CA . THR A 1 86 ? 18.439 1.720 -18.889 1.00 96.19 86 THR A CA 1
ATOM 675 C C . THR A 1 86 ? 19.236 1.086 -17.744 1.00 96.19 86 THR A C 1
ATOM 677 O O . THR A 1 86 ? 19.159 -0.136 -17.636 1.00 96.19 86 THR A O 1
ATOM 680 N N . PRO A 1 87 ? 19.927 1.849 -16.863 1.00 97.69 87 PRO A N 1
ATOM 681 C CA . PRO A 1 87 ? 20.715 1.250 -15.792 1.00 97.69 87 PRO A CA 1
ATOM 682 C C . PRO A 1 87 ? 19.808 0.564 -14.769 1.00 97.69 87 PRO A C 1
ATOM 684 O O . PRO A 1 87 ? 18.941 1.207 -14.167 1.00 97.69 87 PRO A O 1
ATOM 687 N N . LEU A 1 88 ? 20.048 -0.724 -14.534 1.00 98.25 88 LEU A N 1
ATOM 688 C CA . LEU A 1 88 ? 19.370 -1.513 -13.509 1.00 98.25 88 LEU A CA 1
ATOM 689 C C . LEU A 1 88 ? 19.510 -0.872 -12.124 1.00 98.25 88 LEU A C 1
ATOM 691 O O . LEU A 1 88 ? 18.533 -0.814 -11.387 1.00 98.25 88 LEU A O 1
ATOM 695 N N . SER A 1 89 ? 20.675 -0.308 -11.797 1.00 98.56 89 SER A N 1
ATOM 696 C CA . SER A 1 89 ? 20.901 0.398 -10.528 1.00 98.56 89 SER A CA 1
ATOM 697 C C . SER A 1 89 ? 19.960 1.590 -10.320 1.00 98.56 89 SER A C 1
ATOM 699 O O . SER A 1 89 ? 19.453 1.778 -9.219 1.00 98.56 89 SER A O 1
ATOM 701 N N . THR A 1 90 ? 19.660 2.360 -11.372 1.00 98.44 90 THR A N 1
ATOM 702 C CA . THR A 1 90 ? 18.704 3.480 -11.303 1.00 98.44 90 THR A CA 1
ATOM 703 C C . THR A 1 90 ? 17.268 2.989 -11.123 1.00 98.44 90 THR A C 1
ATOM 705 O O . THR A 1 90 ? 16.499 3.612 -10.396 1.00 98.44 90 THR A O 1
ATOM 708 N N . ARG A 1 91 ? 16.891 1.865 -11.750 1.00 98.62 91 ARG A N 1
ATOM 709 C CA . ARG A 1 91 ? 15.586 1.227 -11.500 1.00 98.62 91 ARG A CA 1
ATOM 710 C C . ARG A 1 91 ? 15.494 0.712 -10.062 1.00 98.62 91 ARG A C 1
ATOM 712 O O . ARG A 1 91 ? 14.499 0.964 -9.397 1.00 98.62 91 ARG A O 1
ATOM 719 N N . GLN A 1 92 ? 16.546 0.057 -9.567 1.00 98.75 92 GLN A N 1
ATOM 720 C CA . GLN A 1 92 ? 16.629 -0.438 -8.190 1.00 98.75 92 GLN A CA 1
ATOM 721 C C . GLN A 1 92 ? 16.471 0.699 -7.176 1.00 98.75 92 GLN A C 1
ATOM 723 O O . GLN A 1 92 ? 15.670 0.567 -6.260 1.00 98.75 92 GLN A O 1
ATOM 728 N N . GLU A 1 93 ? 17.171 1.819 -7.360 1.00 98.62 93 GLU A N 1
ATOM 729 C CA . GLU A 1 93 ? 17.050 3.023 -6.527 1.00 98.62 93 GLU A CA 1
ATOM 730 C C . GLU A 1 93 ? 15.619 3.586 -6.521 1.00 98.62 93 GLU A C 1
ATOM 732 O O . GLU A 1 93 ? 15.007 3.694 -5.461 1.00 98.62 93 GLU A O 1
ATOM 737 N N . LEU A 1 94 ? 15.042 3.854 -7.699 1.00 98.69 94 LEU A N 1
ATOM 738 C CA . LEU A 1 94 ? 13.699 4.441 -7.831 1.00 98.69 94 LEU A CA 1
ATOM 739 C C . LEU A 1 94 ? 12.563 3.497 -7.400 1.00 98.69 94 LEU A C 1
ATOM 741 O O . LEU A 1 94 ? 11.456 3.953 -7.128 1.00 98.69 94 LEU A O 1
ATOM 745 N N . SER A 1 95 ? 12.816 2.191 -7.316 1.00 98.75 95 SER A N 1
ATOM 746 C CA . SER A 1 95 ? 11.824 1.217 -6.844 1.00 98.75 95 SER A CA 1
ATOM 747 C C . SER A 1 95 ? 11.641 1.193 -5.319 1.00 98.75 95 SER A C 1
ATOM 749 O O . SER A 1 95 ? 10.631 0.686 -4.831 1.00 98.75 95 SER A O 1
ATOM 751 N N . GLN A 1 96 ? 12.588 1.750 -4.551 1.00 98.69 96 GLN A N 1
ATOM 752 C CA . GLN A 1 96 ? 12.633 1.589 -3.090 1.00 98.69 96 GLN A CA 1
ATOM 753 C C . GLN A 1 96 ? 11.418 2.178 -2.369 1.00 98.69 96 GLN A C 1
ATOM 755 O O . GLN A 1 96 ? 10.925 1.550 -1.433 1.00 98.69 96 GLN A O 1
ATOM 760 N N . SER A 1 97 ? 10.909 3.334 -2.810 1.00 98.25 97 SER A N 1
ATOM 761 C CA . SER A 1 97 ? 9.727 3.975 -2.214 1.00 98.25 97 SER A CA 1
ATOM 762 C C . SER A 1 97 ? 8.489 3.077 -2.299 1.00 98.25 97 SER A C 1
ATOM 764 O O . SER A 1 97 ? 7.761 2.945 -1.317 1.00 98.25 97 SER A O 1
ATOM 766 N N . ALA A 1 98 ? 8.290 2.383 -3.428 1.00 98.69 98 ALA A N 1
ATOM 767 C CA . ALA A 1 98 ? 7.158 1.479 -3.632 1.00 98.69 98 ALA A CA 1
ATOM 768 C C . ALA A 1 98 ? 7.172 0.320 -2.623 1.00 98.69 98 ALA A C 1
ATOM 770 O O . ALA A 1 98 ? 6.195 0.099 -1.907 1.00 98.69 98 ALA A O 1
ATOM 771 N N . TYR A 1 99 ? 8.303 -0.386 -2.519 1.00 98.81 99 TYR A N 1
ATOM 772 C CA . TYR A 1 99 ? 8.441 -1.500 -1.578 1.00 98.81 99 TYR A CA 1
ATOM 773 C C . TYR A 1 99 ? 8.385 -1.032 -0.118 1.00 98.81 99 TYR A C 1
ATOM 775 O O . TYR A 1 99 ? 7.726 -1.671 0.699 1.00 98.81 99 TYR A O 1
ATOM 783 N N . ALA A 1 100 ? 9.010 0.105 0.211 1.00 98.75 100 ALA A N 1
ATOM 784 C CA . ALA A 1 100 ? 8.982 0.663 1.560 1.00 98.75 100 ALA A CA 1
ATOM 785 C C . ALA A 1 100 ? 7.556 1.029 2.006 1.00 98.75 100 ALA A C 1
ATOM 787 O O . ALA A 1 100 ? 7.164 0.670 3.119 1.00 98.75 100 ALA A O 1
ATOM 788 N N . LEU A 1 101 ? 6.768 1.679 1.142 1.00 98.81 101 LEU A N 1
ATOM 789 C CA . LEU A 1 101 ? 5.372 2.015 1.431 1.00 98.81 101 LEU A CA 1
ATOM 790 C C . LEU A 1 101 ? 4.504 0.752 1.542 1.00 98.81 101 LEU A C 1
ATOM 792 O O . LEU A 1 101 ? 3.717 0.634 2.481 1.00 98.81 101 LEU A O 1
ATOM 796 N N . ARG A 1 102 ? 4.689 -0.238 0.655 1.00 98.75 102 ARG A N 1
ATOM 797 C CA . ARG A 1 102 ? 3.987 -1.532 0.743 1.00 98.75 102 ARG A CA 1
ATOM 798 C C . ARG A 1 102 ? 4.251 -2.227 2.082 1.00 98.75 102 ARG A C 1
ATOM 800 O O . ARG A 1 102 ? 3.313 -2.689 2.731 1.00 98.75 102 ARG A O 1
ATOM 807 N N . ASP A 1 103 ? 5.507 -2.267 2.519 1.00 98.75 103 ASP A N 1
ATOM 808 C CA . ASP A 1 103 ? 5.910 -2.899 3.778 1.00 98.75 103 ASP A CA 1
ATOM 809 C C . ASP A 1 103 ? 5.425 -2.116 5.014 1.00 98.75 103 ASP A C 1
ATOM 811 O O . ASP A 1 103 ? 5.181 -2.709 6.068 1.00 98.75 103 ASP A O 1
ATOM 815 N N . GLN A 1 104 ? 5.267 -0.791 4.915 1.00 98.75 104 GLN A N 1
ATOM 816 C CA . GLN A 1 104 ? 4.628 0.028 5.952 1.00 98.75 104 GLN A CA 1
ATOM 817 C C . GLN A 1 104 ? 3.131 -0.279 6.062 1.00 98.75 104 GLN A C 1
ATOM 819 O O . GLN A 1 104 ? 2.672 -0.625 7.150 1.00 98.75 104 GLN A O 1
ATOM 824 N N . ILE A 1 105 ? 2.398 -0.250 4.942 1.00 98.75 105 ILE A N 1
ATOM 825 C CA . ILE A 1 105 ? 0.975 -0.620 4.903 1.00 98.75 105 ILE A CA 1
ATOM 826 C C . ILE A 1 105 ? 0.790 -2.036 5.457 1.00 98.75 105 ILE A C 1
ATOM 828 O O . ILE A 1 105 ? -0.115 -2.276 6.258 1.00 98.75 105 ILE A O 1
ATOM 832 N N . LYS A 1 106 ? 1.684 -2.971 5.100 1.00 98.69 106 LYS A N 1
ATOM 833 C CA . LYS A 1 106 ? 1.614 -4.349 5.587 1.00 98.69 106 LYS A CA 1
ATOM 834 C C . LYS A 1 106 ? 1.738 -4.445 7.111 1.00 98.69 106 LYS A C 1
ATOM 836 O O . LYS A 1 106 ? 0.943 -5.141 7.737 1.00 98.69 106 LYS A O 1
ATOM 841 N N . LYS A 1 107 ? 2.644 -3.679 7.728 1.00 98.69 107 LYS A N 1
ATOM 842 C CA . LYS A 1 107 ? 2.741 -3.589 9.199 1.00 98.69 107 LYS A CA 1
ATOM 843 C C . LYS A 1 107 ? 1.437 -3.088 9.820 1.00 98.69 107 LYS A C 1
ATOM 845 O O . LYS A 1 107 ? 0.987 -3.674 10.797 1.00 98.69 107 LYS A O 1
ATOM 850 N N . THR A 1 108 ? 0.788 -2.085 9.229 1.00 98.62 108 THR A N 1
ATOM 851 C CA . THR A 1 108 ? -0.524 -1.592 9.688 1.00 98.62 108 THR A CA 1
ATOM 852 C C . THR A 1 108 ? -1.638 -2.635 9.541 1.00 98.62 108 THR A C 1
ATOM 854 O O . THR A 1 108 ? -2.477 -2.752 10.435 1.00 98.62 108 THR A O 1
ATOM 857 N N . GLN A 1 109 ? -1.644 -3.443 8.473 1.00 98.69 109 GLN A N 1
ATOM 858 C CA . GLN A 1 109 ? -2.575 -4.573 8.342 1.00 98.69 109 GLN A CA 1
ATOM 859 C C . GLN A 1 109 ? -2.361 -5.640 9.422 1.00 98.69 109 GLN A C 1
ATOM 861 O O . GLN A 1 109 ? -3.327 -6.164 9.982 1.00 98.69 109 GLN A O 1
ATOM 866 N N . ASP A 1 110 ? -1.103 -5.980 9.700 1.00 98.44 110 ASP A N 1
ATOM 867 C CA . ASP A 1 110 ? -0.745 -6.996 10.687 1.00 98.44 110 ASP A CA 1
ATOM 868 C C . ASP A 1 110 ? -1.073 -6.493 12.105 1.00 98.44 110 ASP A C 1
ATOM 870 O O . ASP A 1 110 ? -1.652 -7.218 12.912 1.00 98.44 110 ASP A O 1
ATOM 874 N N . GLU A 1 111 ? -0.832 -5.210 12.378 1.00 97.81 111 GLU A N 1
ATOM 875 C CA . GLU A 1 111 ? -1.223 -4.508 13.603 1.00 97.81 111 GLU A CA 1
ATOM 876 C C . GLU A 1 111 ? -2.747 -4.519 13.817 1.00 97.81 111 GLU A C 1
ATOM 878 O O . GLU A 1 111 ? -3.209 -4.943 14.876 1.00 97.81 111 GLU A O 1
ATOM 883 N N . LEU A 1 112 ? -3.539 -4.168 12.792 1.00 97.81 112 LEU A N 1
ATOM 884 C CA . LEU A 1 112 ? -5.007 -4.293 12.792 1.00 97.81 112 LEU A CA 1
ATOM 885 C C . LEU A 1 112 ? -5.490 -5.737 12.988 1.00 97.81 112 LEU A C 1
ATOM 887 O O . LEU A 1 112 ? -6.563 -5.975 13.550 1.00 97.81 112 LEU A O 1
ATOM 891 N N . SER A 1 113 ? -4.738 -6.712 12.481 1.00 97.19 113 SER A N 1
ATOM 892 C CA . SER A 1 113 ? -5.073 -8.136 12.583 1.00 97.19 113 SER A CA 1
ATOM 893 C C . SER A 1 113 ? -4.779 -8.708 13.966 1.00 97.19 113 SER A C 1
ATOM 895 O O . SER A 1 113 ? -5.507 -9.594 14.410 1.00 97.19 113 SER A O 1
ATOM 897 N N . ASN A 1 114 ? -3.779 -8.160 14.657 1.00 96.44 114 ASN A N 1
ATOM 898 C CA . ASN A 1 114 ? -3.339 -8.614 15.972 1.00 96.44 114 ASN A CA 1
ATOM 899 C C . ASN A 1 114 ? -4.016 -7.896 17.153 1.00 96.44 114 ASN A C 1
ATOM 901 O O . ASN A 1 114 ? -3.878 -8.382 18.276 1.00 96.44 114 ASN A O 1
ATOM 905 N N . LEU A 1 115 ? -4.775 -6.811 16.921 1.00 95.44 115 LEU A N 1
ATOM 906 C CA . LEU A 1 115 ? -5.557 -6.114 17.957 1.00 95.44 115 LEU A CA 1
ATOM 907 C C . LEU A 1 115 ? -6.356 -7.094 18.835 1.00 95.44 115 LEU A C 1
ATOM 909 O O . LEU A 1 115 ? -7.138 -7.898 18.326 1.00 95.44 115 LEU A O 1
ATOM 913 N N . LYS A 1 116 ? -6.198 -6.979 20.159 1.00 95.19 116 LYS A N 1
ATOM 914 C CA . LYS A 1 116 ? -7.005 -7.693 21.158 1.00 95.19 116 LYS A CA 1
ATOM 915 C C . LYS A 1 116 ? -8.045 -6.748 21.744 1.00 95.19 116 LYS A C 1
ATOM 917 O O . LYS A 1 116 ? -7.701 -5.665 22.210 1.00 95.19 116 LYS A O 1
ATOM 922 N N . TYR A 1 117 ? -9.300 -7.164 21.735 1.00 94.50 117 TYR A N 1
ATOM 923 C CA . TYR A 1 117 ? -10.448 -6.383 22.188 1.00 94.50 117 TYR A CA 1
ATOM 924 C C . TYR A 1 117 ? -11.517 -7.314 22.767 1.00 94.50 117 TYR A C 1
ATOM 926 O O . TYR A 1 117 ? -11.388 -8.536 22.689 1.00 94.50 117 TYR A O 1
ATOM 934 N N . GLN A 1 118 ? -12.533 -6.736 23.402 1.00 92.69 118 GLN A N 1
ATOM 935 C CA . GLN A 1 118 ? -13.640 -7.478 24.008 1.00 92.69 118 GLN A CA 1
ATOM 936 C C . GLN A 1 118 ? -14.565 -8.038 22.914 1.00 92.69 118 GLN A C 1
ATOM 938 O O . GLN A 1 118 ? -14.832 -7.344 21.933 1.00 92.69 118 GLN A O 1
ATOM 943 N N . ASP A 1 119 ? -15.047 -9.276 23.071 1.00 90.06 119 ASP A N 1
ATOM 944 C CA . ASP A 1 119 ? -15.856 -9.976 22.052 1.00 90.06 119 ASP A CA 1
ATOM 945 C C . ASP A 1 119 ? -17.145 -9.218 21.666 1.00 90.06 119 ASP A C 1
ATOM 947 O O . ASP A 1 119 ? -17.659 -9.384 20.560 1.00 90.06 119 ASP A O 1
ATOM 951 N N . ASP A 1 120 ? -17.664 -8.383 22.570 1.00 93.00 120 ASP A N 1
ATOM 952 C CA . ASP A 1 120 ? -18.860 -7.553 22.424 1.00 93.00 120 ASP A CA 1
ATOM 953 C C . ASP A 1 120 ? -18.563 -6.061 22.161 1.00 93.00 120 ASP A C 1
ATOM 955 O O . ASP A 1 120 ? -19.456 -5.224 22.298 1.00 93.00 120 ASP A O 1
ATOM 959 N N . THR A 1 121 ? -17.335 -5.721 21.740 1.00 94.69 121 THR A N 1
ATOM 960 C CA . THR A 1 121 ? -16.935 -4.336 21.435 1.00 94.69 121 THR A CA 1
ATOM 961 C C . THR A 1 121 ? -17.870 -3.643 20.440 1.00 94.69 121 THR A C 1
ATOM 963 O O . THR A 1 121 ? -18.220 -4.170 19.378 1.00 94.69 121 THR A O 1
ATOM 966 N N . VAL A 1 122 ? -18.194 -2.381 20.727 1.00 96.44 122 VAL A N 1
ATOM 967 C CA . VAL A 1 122 ? -18.999 -1.533 19.833 1.00 96.44 122 VAL A CA 1
ATOM 968 C C . VAL A 1 122 ? -18.267 -1.116 18.548 1.00 96.44 122 VAL A C 1
ATOM 970 O O . VAL A 1 122 ? -18.890 -0.498 17.682 1.00 96.44 122 VAL A O 1
ATOM 973 N N . TYR A 1 123 ? -16.976 -1.442 18.402 1.00 97.38 123 TYR A N 1
ATOM 974 C CA . TYR A 1 123 ? -16.104 -1.026 17.292 1.00 97.38 123 TYR A CA 1
ATOM 975 C C . TYR A 1 123 ? -15.837 -2.113 16.235 1.00 97.38 123 TYR A C 1
ATOM 977 O O . TYR A 1 123 ? -14.983 -1.923 15.368 1.00 97.38 123 TYR A O 1
ATOM 985 N N . ALA A 1 124 ? -16.557 -3.241 16.262 1.00 96.06 124 ALA A N 1
ATOM 986 C CA . ALA A 1 124 ? -16.357 -4.352 15.321 1.00 96.06 124 ALA A CA 1
ATOM 987 C C . ALA A 1 124 ? -16.401 -3.923 13.835 1.00 96.06 124 ALA A C 1
ATOM 989 O O . ALA A 1 124 ? -15.524 -4.304 13.055 1.00 96.06 124 ALA A O 1
ATOM 990 N N . ASP A 1 125 ? -17.367 -3.075 13.461 1.00 97.19 125 ASP A N 1
ATOM 991 C CA . ASP A 1 125 ? -17.476 -2.526 12.101 1.00 97.19 125 ASP A CA 1
ATOM 992 C C . ASP A 1 125 ? -16.295 -1.607 11.755 1.00 97.19 125 ASP A C 1
ATOM 994 O O . ASP A 1 125 ? -15.754 -1.684 10.656 1.00 97.19 125 ASP A O 1
ATOM 998 N N . ASP A 1 126 ? -15.848 -0.769 12.698 1.00 98.19 126 ASP A N 1
ATOM 999 C CA . ASP A 1 126 ? -14.725 0.149 12.478 1.00 98.19 126 ASP A CA 1
ATOM 1000 C C . ASP A 1 126 ? -13.416 -0.637 12.262 1.00 98.19 126 ASP A C 1
ATOM 1002 O O . ASP A 1 126 ? -12.652 -0.323 11.352 1.00 98.19 126 ASP A O 1
ATOM 1006 N N . ILE A 1 127 ? -13.191 -1.730 13.006 1.00 98.12 127 ILE A N 1
ATOM 1007 C CA . ILE A 1 127 ? -12.062 -2.653 12.777 1.00 98.12 127 ILE A CA 1
ATOM 1008 C C . ILE A 1 127 ? -12.117 -3.256 11.364 1.00 98.12 127 ILE A C 1
ATOM 1010 O O . ILE A 1 127 ? -11.089 -3.327 10.683 1.00 98.12 127 ILE A O 1
ATOM 1014 N N . ALA A 1 128 ? -13.295 -3.701 10.915 1.00 98.38 128 ALA A N 1
ATOM 1015 C CA . ALA A 1 128 ? -13.474 -4.276 9.583 1.00 98.38 128 ALA A CA 1
ATOM 1016 C C . ALA A 1 128 ? -13.231 -3.235 8.475 1.00 98.38 128 ALA A C 1
ATOM 1018 O O . ALA A 1 128 ? -12.511 -3.515 7.513 1.00 98.38 128 ALA A O 1
ATOM 1019 N N . HIS A 1 129 ? -13.754 -2.019 8.645 1.00 98.75 129 HIS A N 1
ATOM 1020 C CA . HIS A 1 129 ? -13.527 -0.897 7.739 1.00 98.75 129 HIS A CA 1
ATOM 1021 C C . HIS A 1 129 ? -12.042 -0.529 7.632 1.00 98.75 129 HIS A C 1
ATOM 1023 O O . HIS A 1 129 ? -11.530 -0.421 6.518 1.00 98.75 129 HIS A O 1
ATOM 1029 N N . LEU A 1 130 ? -11.312 -0.396 8.748 1.00 98.81 130 LEU A N 1
ATOM 1030 C CA . LEU A 1 130 ? -9.882 -0.058 8.697 1.00 98.81 130 LEU A CA 1
ATOM 1031 C C . LEU A 1 130 ? -9.046 -1.153 8.027 1.00 98.81 130 LEU A C 1
ATOM 1033 O O . LEU A 1 130 ? -8.155 -0.832 7.241 1.00 98.81 130 LEU A O 1
ATOM 1037 N N . LYS A 1 131 ? -9.360 -2.434 8.265 1.00 98.75 131 LYS A N 1
ATOM 1038 C CA . LYS A 1 131 ? -8.728 -3.549 7.537 1.00 98.75 131 LYS A CA 1
ATOM 1039 C C . LYS A 1 131 ? -8.958 -3.434 6.033 1.00 98.75 131 LYS A C 1
ATOM 1041 O O . LYS A 1 131 ? -8.013 -3.591 5.266 1.00 98.75 131 LYS A O 1
ATOM 1046 N N . GLN A 1 132 ? -10.176 -3.101 5.612 1.00 98.81 132 GLN A N 1
ATOM 1047 C CA . GLN A 1 132 ? -10.509 -2.971 4.197 1.00 98.81 132 GLN A CA 1
ATOM 1048 C C . GLN A 1 132 ? -9.876 -1.732 3.533 1.00 98.81 132 GLN A C 1
ATOM 1050 O O . GLN A 1 132 ? -9.439 -1.826 2.386 1.00 98.81 132 GLN A O 1
ATOM 1055 N N . LEU A 1 133 ? -9.759 -0.599 4.241 1.00 98.81 133 LEU A N 1
ATOM 1056 C CA . LEU A 1 133 ? -9.019 0.576 3.751 1.00 98.81 133 LEU A CA 1
ATOM 1057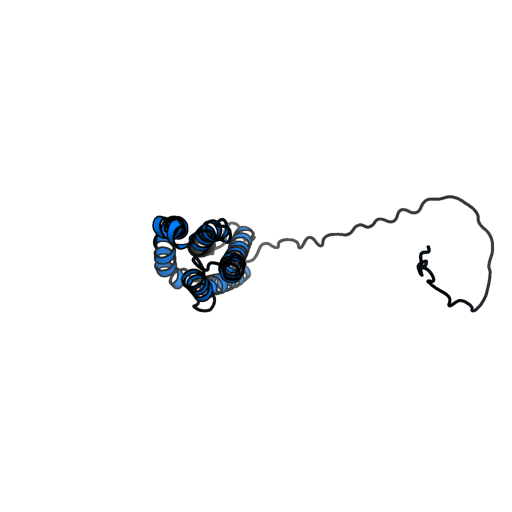 C C . LEU A 1 133 ? -7.521 0.277 3.605 1.00 98.81 133 LEU A C 1
ATOM 1059 O O . LEU A 1 133 ? -6.920 0.651 2.599 1.00 98.81 133 LEU A O 1
ATOM 1063 N N . ALA A 1 134 ? -6.926 -0.414 4.582 1.00 98.75 134 ALA A N 1
ATOM 1064 C CA . ALA A 1 134 ? -5.529 -0.836 4.519 1.00 98.75 134 ALA A CA 1
ATOM 1065 C C . ALA A 1 134 ? -5.282 -1.849 3.386 1.00 98.75 134 ALA A C 1
ATOM 1067 O O . ALA A 1 134 ? -4.240 -1.787 2.742 1.00 98.75 134 ALA A O 1
ATOM 1068 N N . GLU A 1 135 ? -6.231 -2.747 3.102 1.00 98.69 135 GLU A N 1
ATOM 1069 C CA . GLU A 1 135 ? -6.171 -3.659 1.950 1.00 98.69 135 GLU A CA 1
ATOM 1070 C C . GLU A 1 135 ? -6.213 -2.906 0.617 1.00 98.69 135 GLU A C 1
ATOM 1072 O O . GLU A 1 135 ? -5.327 -3.096 -0.208 1.00 98.69 135 GLU A O 1
ATOM 1077 N N . TRP A 1 136 ? -7.149 -1.972 0.417 1.00 98.62 136 TRP A N 1
ATOM 1078 C CA . TRP A 1 136 ? -7.182 -1.186 -0.823 1.00 98.62 136 TRP A CA 1
ATOM 1079 C C . TRP A 1 136 ? -5.936 -0.307 -1.004 1.00 98.62 136 TRP A C 1
ATOM 1081 O O . TRP A 1 136 ? -5.477 -0.118 -2.132 1.00 98.62 136 TRP A O 1
ATOM 1091 N N . MET A 1 137 ? -5.340 0.205 0.079 1.00 98.38 137 MET A N 1
ATOM 1092 C CA . MET A 1 137 ? -4.038 0.875 -0.010 1.00 98.38 137 MET A CA 1
ATOM 1093 C C . MET A 1 137 ? -2.907 -0.089 -0.367 1.00 98.38 137 MET A C 1
ATOM 1095 O O . MET A 1 137 ? -2.056 0.264 -1.184 1.00 98.38 137 MET A O 1
ATOM 1099 N N . TYR A 1 138 ? -2.910 -1.301 0.191 1.00 98.62 138 TYR A N 1
ATOM 1100 C CA . TYR A 1 138 ? -1.933 -2.332 -0.143 1.00 98.62 138 TYR A CA 1
ATOM 1101 C C . TYR A 1 138 ? -2.030 -2.719 -1.622 1.00 98.62 138 TYR A C 1
ATOM 1103 O O . TYR A 1 138 ? -1.031 -2.628 -2.326 1.00 98.62 138 TYR A O 1
ATOM 1111 N N . GLU A 1 139 ? -3.229 -3.040 -2.123 1.00 98.12 139 GLU A N 1
ATOM 1112 C CA . GLU A 1 139 ? -3.483 -3.372 -3.532 1.00 98.12 139 GLU A CA 1
ATOM 1113 C C . GLU A 1 139 ? -2.983 -2.273 -4.488 1.00 98.12 139 GLU A C 1
ATOM 1115 O O . GLU A 1 139 ? -2.340 -2.576 -5.494 1.00 98.12 139 GLU A O 1
ATOM 1120 N N . ARG A 1 140 ? -3.230 -0.990 -4.168 1.00 97.31 140 ARG A N 1
ATOM 1121 C CA . ARG A 1 140 ? -2.772 0.163 -4.972 1.00 97.31 140 ARG A CA 1
ATOM 1122 C C . ARG A 1 140 ? -1.252 0.225 -5.118 1.00 97.31 140 ARG A C 1
ATOM 1124 O O . ARG A 1 140 ? -0.767 0.567 -6.194 1.00 97.31 140 ARG A O 1
ATOM 1131 N N . VAL A 1 141 ? -0.509 -0.051 -4.046 1.00 98.44 141 VAL A N 1
ATOM 1132 C CA . VAL A 1 141 ? 0.961 0.022 -4.049 1.00 98.44 141 VAL A CA 1
ATOM 1133 C C . VAL A 1 141 ? 1.569 -1.277 -4.575 1.00 98.44 141 VAL A C 1
ATOM 1135 O O . VAL A 1 141 ? 2.528 -1.238 -5.345 1.00 98.44 141 VAL A O 1
ATOM 1138 N N . ASP A 1 142 ? 0.989 -2.430 -4.244 1.00 98.50 142 ASP A N 1
ATOM 1139 C CA . ASP A 1 142 ? 1.518 -3.731 -4.643 1.00 98.50 142 ASP A CA 1
ATOM 1140 C C . ASP A 1 142 ? 1.495 -3.938 -6.162 1.00 98.50 142 ASP A C 1
ATOM 1142 O O . ASP A 1 142 ? 2.461 -4.455 -6.710 1.00 98.50 142 ASP A O 1
ATOM 1146 N N . VAL A 1 143 ? 0.492 -3.439 -6.894 1.00 98.31 143 VAL A N 1
ATOM 1147 C CA . VAL A 1 143 ? 0.515 -3.516 -8.372 1.00 98.31 143 VAL A CA 1
ATOM 1148 C C . VAL A 1 143 ? 1.625 -2.663 -9.001 1.00 98.31 143 VAL A C 1
ATOM 1150 O O . VAL A 1 143 ? 2.109 -2.985 -10.090 1.00 98.31 143 VAL A O 1
ATOM 1153 N N . ILE A 1 144 ? 2.085 -1.614 -8.309 1.00 98.50 144 ILE A N 1
ATOM 1154 C CA . ILE A 1 144 ? 3.272 -0.840 -8.699 1.00 98.50 144 ILE A CA 1
ATOM 1155 C C . ILE A 1 144 ? 4.541 -1.633 -8.353 1.00 98.50 144 ILE A C 1
ATOM 1157 O O . ILE A 1 144 ? 5.443 -1.705 -9.184 1.00 98.50 144 ILE A O 1
ATOM 1161 N N . CYS A 1 145 ? 4.595 -2.306 -7.197 1.00 98.81 145 CYS A N 1
ATOM 1162 C CA . CYS A 1 145 ? 5.677 -3.238 -6.853 1.00 98.81 145 CYS A CA 1
ATOM 1163 C C . CYS A 1 145 ? 5.799 -4.396 -7.858 1.00 98.81 145 CYS A C 1
ATOM 1165 O O . CYS A 1 145 ? 6.893 -4.641 -8.345 1.00 98.81 145 CYS A O 1
ATOM 1167 N N . GLN A 1 146 ? 4.698 -5.043 -8.250 1.00 98.81 146 GLN A N 1
ATOM 1168 C CA . GLN A 1 146 ? 4.683 -6.093 -9.279 1.00 98.81 146 GLN A CA 1
ATOM 1169 C C . GLN A 1 146 ? 5.194 -5.571 -10.633 1.00 98.81 146 GLN A C 1
ATOM 1171 O O . GLN A 1 146 ? 5.916 -6.261 -11.349 1.00 98.81 146 GLN A O 1
ATOM 1176 N N . SER A 1 147 ? 4.852 -4.327 -10.982 1.00 98.75 147 SER A N 1
ATOM 1177 C CA . SER A 1 147 ? 5.360 -3.669 -12.192 1.00 98.75 147 SER A CA 1
ATOM 1178 C C . SER A 1 147 ? 6.866 -3.377 -12.078 1.00 98.75 147 SER A C 1
ATOM 1180 O O . SER A 1 147 ? 7.619 -3.576 -13.034 1.00 98.75 147 SER A O 1
ATOM 1182 N N . TRP A 1 148 ? 7.342 -2.971 -10.897 1.00 98.81 148 TRP A N 1
ATOM 1183 C CA . TRP A 1 148 ? 8.771 -2.869 -10.605 1.00 98.81 148 TRP A CA 1
ATOM 1184 C C . TRP A 1 148 ? 9.481 -4.224 -10.672 1.00 98.81 148 TRP A C 1
ATOM 1186 O O . TRP A 1 148 ? 10.545 -4.279 -11.275 1.00 98.81 148 TRP A O 1
ATOM 1196 N N . ASP A 1 149 ? 8.902 -5.313 -10.165 1.00 98.81 149 ASP A N 1
ATOM 1197 C CA . ASP A 1 149 ? 9.504 -6.653 -10.211 1.00 98.81 149 ASP A CA 1
ATOM 1198 C C . ASP A 1 149 ? 9.795 -7.084 -11.664 1.00 98.81 149 ASP A C 1
ATOM 1200 O O . ASP A 1 149 ? 10.902 -7.533 -11.971 1.00 98.81 149 ASP A O 1
ATOM 1204 N N . ILE A 1 150 ? 8.846 -6.854 -12.584 1.00 98.75 150 ILE A N 1
ATOM 1205 C CA . ILE A 1 150 ? 9.036 -7.078 -14.030 1.00 98.75 150 ILE A CA 1
ATOM 1206 C C . ILE A 1 150 ? 10.120 -6.144 -14.584 1.00 98.75 150 ILE A C 1
ATOM 1208 O O . ILE A 1 150 ? 11.025 -6.590 -15.288 1.00 98.75 150 ILE A O 1
ATOM 1212 N N . SER A 1 151 ? 10.062 -4.847 -14.255 1.00 98.75 151 SER A N 1
ATOM 1213 C CA . SER A 1 151 ? 11.067 -3.872 -14.695 1.00 98.75 151 SER A CA 1
ATOM 1214 C C . SER A 1 151 ? 12.477 -4.279 -14.262 1.00 98.75 151 SER A C 1
ATOM 1216 O O . SER A 1 151 ? 13.401 -4.223 -15.068 1.00 98.75 151 SER A O 1
ATOM 1218 N N . LEU A 1 152 ? 12.657 -4.709 -13.012 1.00 98.75 152 LEU A N 1
ATOM 1219 C CA . LEU A 1 152 ? 13.938 -5.063 -12.397 1.00 98.75 152 LEU A CA 1
ATOM 1220 C C . LEU A 1 152 ? 14.493 -6.410 -12.873 1.00 98.75 152 LEU A C 1
ATOM 1222 O O . LEU A 1 152 ? 15.709 -6.595 -12.850 1.00 98.75 152 LEU A O 1
ATOM 1226 N N . ALA A 1 153 ? 13.641 -7.324 -13.343 1.00 98.56 153 ALA A N 1
ATOM 1227 C CA . ALA A 1 153 ? 14.074 -8.584 -13.942 1.00 98.56 153 ALA A CA 1
ATOM 1228 C C . ALA A 1 153 ? 14.846 -8.392 -15.266 1.00 98.56 153 ALA A C 1
ATOM 1230 O O . ALA A 1 153 ? 15.623 -9.266 -15.654 1.00 98.56 153 ALA A O 1
ATOM 1231 N N . ILE A 1 154 ? 14.669 -7.251 -15.945 1.00 98.19 154 ILE A N 1
ATOM 1232 C CA . ILE A 1 154 ? 15.321 -6.949 -17.227 1.00 98.19 154 ILE A CA 1
ATOM 1233 C C . ILE A 1 154 ? 16.782 -6.508 -16.990 1.00 98.19 154 ILE A C 1
ATOM 1235 O O . ILE A 1 154 ? 17.019 -5.487 -16.328 1.00 98.19 154 ILE A O 1
ATOM 1239 N N . PRO A 1 155 ? 17.787 -7.215 -17.538 1.00 96.88 155 PRO A N 1
ATOM 1240 C CA . PRO A 1 155 ? 19.195 -6.886 -17.335 1.00 96.88 155 PRO A CA 1
ATOM 1241 C C . PRO A 1 155 ? 19.644 -5.653 -18.137 1.00 96.88 155 PRO A C 1
ATOM 1243 O O . PRO A 1 155 ? 19.001 -5.217 -19.095 1.00 96.88 155 PRO A O 1
ATOM 1246 N N . ASP A 1 156 ? 20.801 -5.100 -17.766 1.00 96.56 156 ASP A N 1
ATOM 1247 C CA . ASP A 1 156 ? 21.459 -4.052 -18.550 1.00 96.56 156 ASP A CA 1
ATOM 1248 C C . ASP A 1 156 ? 21.807 -4.542 -19.967 1.00 96.56 156 ASP A C 1
ATOM 1250 O O . ASP A 1 156 ? 22.272 -5.665 -20.169 1.00 96.56 156 ASP A O 1
ATOM 1254 N N . GLY A 1 157 ? 21.631 -3.662 -20.956 1.00 93.25 157 GLY A N 1
ATOM 1255 C CA . GLY A 1 157 ? 21.893 -3.947 -22.371 1.00 93.25 157 GLY A CA 1
ATOM 1256 C C . GLY A 1 157 ? 20.663 -4.388 -23.170 1.00 93.25 157 GLY A C 1
ATOM 1257 O O . GLY A 1 157 ? 20.716 -4.374 -24.400 1.00 93.25 157 GLY A O 1
ATOM 1258 N N . GLU A 1 158 ? 19.548 -4.703 -22.508 1.00 95.44 158 GLU A N 1
ATOM 1259 C CA . GLU A 1 158 ? 18.264 -4.935 -23.172 1.00 95.44 158 GLU A CA 1
ATOM 1260 C C . GLU A 1 158 ? 17.483 -3.641 -23.462 1.00 95.44 158 GLU A C 1
ATOM 1262 O O . GLU A 1 158 ? 17.692 -2.577 -22.872 1.00 95.44 158 GLU A O 1
ATOM 1267 N N . SER A 1 159 ? 16.557 -3.734 -24.418 1.00 95.81 159 SER A N 1
ATOM 1268 C CA . SER A 1 159 ? 15.699 -2.626 -24.839 1.00 95.81 159 SER A CA 1
ATOM 1269 C C . SER A 1 159 ? 14.486 -2.506 -23.913 1.00 95.81 159 SER A C 1
ATOM 1271 O O . SER A 1 159 ? 13.456 -3.130 -24.155 1.00 95.81 159 SER A O 1
ATOM 1273 N N . MET A 1 160 ? 14.581 -1.670 -22.872 1.00 97.69 160 MET A N 1
ATOM 1274 C CA . MET A 1 160 ? 13.484 -1.433 -21.913 1.00 97.69 160 MET A CA 1
ATOM 1275 C C . MET A 1 160 ? 12.139 -1.105 -22.588 1.00 97.69 160 MET A C 1
ATOM 1277 O O . MET A 1 160 ? 11.091 -1.562 -22.142 1.00 97.69 160 MET A O 1
ATOM 1281 N N . SER A 1 161 ? 12.149 -0.350 -23.692 1.00 96.44 161 SER A N 1
ATOM 1282 C CA . SER A 1 161 ? 10.933 0.001 -24.441 1.00 96.44 161 SER A CA 1
ATOM 1283 C C . SER A 1 161 ? 10.257 -1.197 -25.114 1.00 96.44 161 SER A C 1
ATOM 1285 O O . SER A 1 161 ? 9.050 -1.162 -25.336 1.00 96.44 161 SER A O 1
ATOM 1287 N N . SER A 1 162 ? 10.997 -2.268 -25.410 1.00 97.44 162 SER A N 1
ATOM 1288 C CA . SER A 1 162 ? 10.439 -3.515 -25.952 1.00 97.44 162 SER A CA 1
ATOM 1289 C C . SER A 1 162 ? 9.636 -4.295 -24.907 1.00 97.44 162 SER A C 1
ATOM 1291 O O . SER A 1 162 ? 8.727 -5.030 -25.278 1.00 97.44 162 SER A O 1
ATOM 1293 N N . HIS A 1 163 ? 9.927 -4.071 -23.624 1.00 98.06 163 HIS A N 1
ATOM 1294 C CA . HIS A 1 163 ? 9.265 -4.697 -22.476 1.00 98.06 163 HIS A CA 1
ATOM 1295 C C . HIS A 1 163 ? 8.191 -3.803 -21.832 1.00 98.06 163 HIS A C 1
ATOM 1297 O O . HIS A 1 163 ? 7.516 -4.216 -20.893 1.00 98.06 163 HIS A O 1
ATOM 1303 N N . GLN A 1 164 ? 7.985 -2.577 -22.333 1.00 98.31 164 GLN A N 1
ATOM 1304 C CA . GLN A 1 164 ? 7.094 -1.580 -21.720 1.00 98.31 164 GLN A CA 1
ATOM 1305 C C . GLN A 1 164 ? 5.666 -2.099 -21.475 1.00 98.31 164 GLN A C 1
ATOM 1307 O O . GLN A 1 164 ? 5.079 -1.811 -20.435 1.00 98.31 164 GLN A O 1
ATOM 1312 N N . SER A 1 165 ? 5.099 -2.867 -22.411 1.00 98.44 165 SER A N 1
ATOM 1313 C CA . SER A 1 165 ? 3.753 -3.440 -22.262 1.00 98.44 165 SER A CA 1
ATOM 1314 C C . SER A 1 165 ? 3.672 -4.554 -21.219 1.00 98.44 165 SER A C 1
ATOM 1316 O O . SER A 1 165 ? 2.603 -4.762 -20.658 1.00 98.44 165 SER A O 1
ATOM 1318 N N . GLU A 1 166 ? 4.772 -5.269 -20.977 1.00 98.44 166 GLU A N 1
ATOM 1319 C CA . GLU A 1 166 ? 4.858 -6.296 -19.936 1.00 98.44 166 GLU A CA 1
ATOM 1320 C C . GLU A 1 166 ? 4.958 -5.633 -18.561 1.00 98.44 166 GLU A C 1
ATOM 1322 O O . GLU A 1 166 ? 4.159 -5.928 -17.678 1.00 98.44 166 GLU A O 1
ATOM 1327 N N . ILE A 1 167 ? 5.845 -4.640 -18.424 1.00 98.69 167 ILE A N 1
ATOM 1328 C CA . ILE A 1 167 ? 6.025 -3.874 -17.184 1.00 98.69 167 ILE A CA 1
ATOM 1329 C C . ILE A 1 167 ? 4.722 -3.189 -16.743 1.00 98.69 167 ILE A C 1
ATOM 1331 O O . ILE A 1 167 ? 4.415 -3.161 -15.559 1.00 98.69 167 ILE A O 1
ATOM 1335 N N . LEU A 1 168 ? 3.936 -2.649 -17.680 1.00 98.38 168 LEU A N 1
ATOM 1336 C CA . LEU A 1 168 ? 2.664 -1.983 -17.372 1.00 98.38 168 LEU A CA 1
ATOM 1337 C C . LEU A 1 168 ? 1.473 -2.946 -17.212 1.00 98.38 168 LEU A C 1
ATOM 1339 O O . LEU A 1 168 ? 0.373 -2.496 -16.881 1.00 98.38 168 LEU A O 1
ATOM 1343 N N . ALA A 1 169 ? 1.650 -4.249 -17.453 1.00 98.38 169 ALA A N 1
ATOM 1344 C CA . ALA A 1 169 ? 0.551 -5.211 -17.430 1.00 98.38 169 ALA A CA 1
ATOM 1345 C C . ALA A 1 169 ? -0.153 -5.333 -16.059 1.00 98.38 169 ALA A C 1
ATOM 1347 O O . ALA A 1 169 ? -1.386 -5.360 -16.074 1.00 98.38 169 ALA A O 1
ATOM 1348 N N . PRO A 1 170 ? 0.536 -5.354 -14.894 1.00 98.12 170 PRO A N 1
ATOM 1349 C CA . PRO A 1 170 ? -0.132 -5.460 -13.591 1.00 98.12 170 PRO A CA 1
ATOM 1350 C C . PRO A 1 170 ? -1.052 -4.265 -13.305 1.00 98.12 170 PRO A C 1
ATOM 1352 O O . PRO A 1 170 ? -2.231 -4.442 -12.993 1.00 98.12 170 PRO A O 1
ATOM 1355 N N . ILE A 1 171 ? -0.553 -3.040 -13.515 1.00 96.69 171 ILE A N 1
ATOM 1356 C CA . ILE A 1 171 ? -1.331 -1.798 -13.362 1.00 96.69 171 ILE A CA 1
ATOM 1357 C C . ILE A 1 171 ? -2.530 -1.783 -14.324 1.00 96.69 171 ILE A C 1
ATOM 1359 O O . ILE A 1 171 ? -3.651 -1.478 -13.916 1.00 96.69 171 ILE A O 1
ATOM 1363 N N . ALA A 1 172 ? -2.327 -2.161 -15.591 1.00 96.25 172 ALA A N 1
ATOM 1364 C CA . ALA A 1 172 ? -3.395 -2.182 -16.592 1.00 96.25 172 ALA A CA 1
ATOM 1365 C C . ALA A 1 172 ? -4.493 -3.225 -16.301 1.00 96.25 172 ALA A C 1
ATOM 1367 O O . ALA A 1 172 ? -5.647 -3.006 -16.671 1.00 96.25 172 ALA A O 1
ATOM 1368 N N . GLN A 1 173 ? -4.150 -4.346 -15.657 1.00 95.44 173 GLN A N 1
ATOM 1369 C CA . GLN A 1 173 ? -5.100 -5.399 -15.276 1.00 95.44 173 GLN A CA 1
ATOM 1370 C C . GLN A 1 173 ? -5.881 -5.056 -14.002 1.00 95.44 173 GLN A C 1
ATOM 1372 O O . GLN A 1 173 ? -7.076 -5.339 -13.938 1.00 95.44 173 GLN A O 1
ATOM 1377 N N . SER A 1 174 ? -5.232 -4.429 -13.016 1.00 92.62 174 SER A N 1
ATOM 1378 C CA . SER A 1 174 ? -5.884 -3.971 -11.781 1.00 92.62 174 SER A CA 1
ATOM 1379 C C . SER A 1 174 ? -6.850 -2.806 -12.034 1.00 92.62 174 SER A C 1
ATOM 1381 O O . SER A 1 174 ? -7.980 -2.781 -11.538 1.00 92.62 174 SER A O 1
ATOM 1383 N N . GLY A 1 175 ? -6.435 -1.849 -12.871 1.00 90.6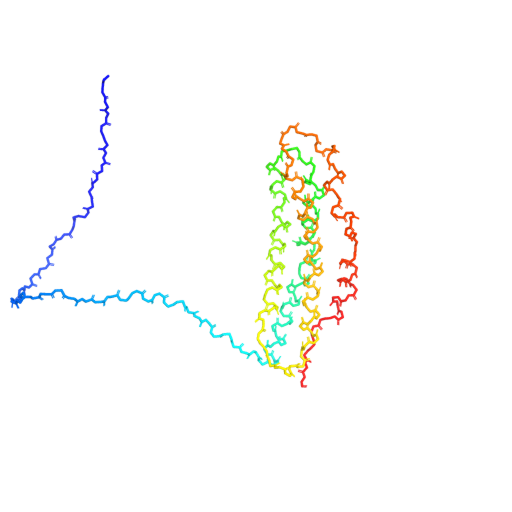2 175 GLY A N 1
ATOM 1384 C CA . GLY A 1 175 ? -7.193 -0.626 -13.104 1.00 90.62 175 GLY A CA 1
ATOM 1385 C C . GLY A 1 175 ? -7.298 0.225 -11.834 1.00 90.62 175 GLY A C 1
ATOM 1386 O O . GLY A 1 175 ? -6.344 0.346 -11.075 1.00 90.62 175 GLY A O 1
ATOM 1387 N N . ASN A 1 176 ? -8.469 0.830 -11.609 1.00 91.44 176 ASN A N 1
ATOM 1388 C CA . ASN A 1 176 ? -8.697 1.791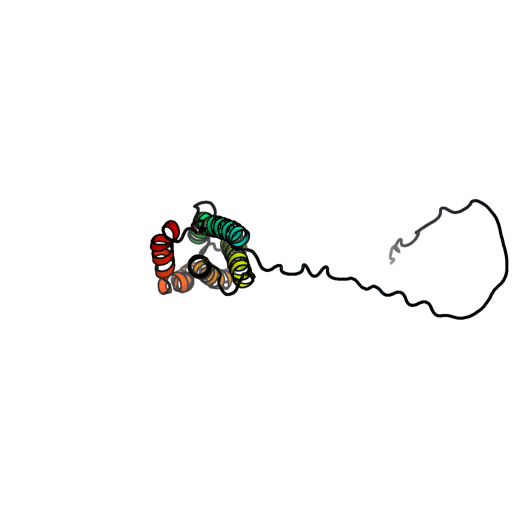 -10.519 1.00 91.44 176 ASN A CA 1
ATOM 1389 C C . ASN A 1 176 ? -9.701 1.290 -9.463 1.00 91.44 176 ASN A C 1
ATOM 1391 O O . ASN A 1 176 ? -10.309 2.102 -8.771 1.00 91.44 176 ASN A O 1
ATOM 1395 N N . SER A 1 177 ? -9.942 -0.021 -9.354 1.00 92.12 177 SER A N 1
ATOM 1396 C CA . SER A 1 177 ? -10.931 -0.580 -8.413 1.00 92.12 177 SER A CA 1
ATOM 1397 C C . SER A 1 177 ? -10.615 -0.203 -6.961 1.00 92.12 177 SER A C 1
ATOM 1399 O O . SER A 1 177 ? -11.432 0.456 -6.322 1.00 92.12 177 SER A O 1
ATOM 1401 N N . ALA A 1 178 ? -9.418 -0.545 -6.480 1.00 94.31 178 ALA A N 1
ATOM 1402 C CA . ALA A 1 178 ? -8.956 -0.267 -5.121 1.00 94.31 178 ALA A CA 1
ATOM 1403 C C . ALA A 1 178 ? -8.929 1.240 -4.803 1.00 94.31 178 ALA A C 1
ATOM 1405 O O . ALA A 1 178 ? -9.424 1.661 -3.762 1.00 94.31 178 ALA A O 1
ATOM 1406 N N . LEU A 1 179 ? -8.436 2.066 -5.738 1.00 95.00 179 LEU A N 1
ATOM 1407 C CA . LEU A 1 179 ? -8.460 3.533 -5.639 1.00 95.00 179 LEU A CA 1
ATOM 1408 C C . LEU A 1 179 ? -9.887 4.066 -5.449 1.00 95.00 179 LEU A C 1
ATOM 1410 O O . LEU A 1 179 ? -10.171 4.729 -4.457 1.00 95.00 179 LEU A O 1
ATOM 1414 N N . ASN A 1 180 ? -10.796 3.722 -6.364 1.00 97.00 180 ASN A N 1
ATOM 1415 C CA . ASN A 1 180 ? -12.172 4.212 -6.329 1.00 97.00 180 ASN A CA 1
ATOM 1416 C C . ASN A 1 180 ? -12.917 3.762 -5.063 1.00 97.00 180 ASN A C 1
ATOM 1418 O O . ASN A 1 180 ? -13.746 4.509 -4.548 1.00 97.00 180 ASN A O 1
ATOM 1422 N N . GLN A 1 181 ? -12.653 2.546 -4.572 1.00 98.00 181 GLN A N 1
ATOM 1423 C CA . GLN A 1 181 ? -13.260 2.042 -3.340 1.00 98.00 181 GLN A CA 1
ATOM 1424 C C . GLN A 1 181 ? -12.684 2.728 -2.097 1.00 98.00 181 GLN A C 1
ATOM 1426 O O . GLN A 1 181 ? -13.450 3.112 -1.215 1.00 98.00 181 GLN A O 1
ATOM 1431 N N . TYR A 1 182 ? -11.369 2.943 -2.038 1.00 97.81 182 TYR A N 1
ATOM 1432 C CA . TYR A 1 182 ? -10.739 3.692 -0.954 1.00 97.81 182 TYR A CA 1
ATOM 1433 C C . TYR A 1 182 ? -11.291 5.121 -0.875 1.00 97.81 182 TYR A C 1
ATOM 1435 O O . TYR A 1 182 ? -11.854 5.499 0.153 1.00 97.81 182 TYR A O 1
ATOM 1443 N N . ASP A 1 183 ? -11.228 5.875 -1.975 1.00 97.00 183 ASP A N 1
ATOM 1444 C CA . ASP A 1 183 ? -11.642 7.283 -2.028 1.00 97.00 183 ASP A CA 1
ATOM 1445 C C . ASP A 1 183 ? -13.135 7.466 -1.697 1.00 97.00 183 ASP A C 1
ATOM 1447 O O . ASP A 1 183 ? -13.519 8.435 -1.039 1.00 97.00 183 ASP A O 1
ATOM 1451 N N . ALA A 1 184 ? -13.991 6.524 -2.115 1.00 98.12 184 ALA A N 1
ATOM 1452 C CA . ALA A 1 184 ? -15.427 6.569 -1.841 1.00 98.12 184 ALA A CA 1
ATOM 1453 C C . ALA A 1 184 ? -15.781 6.333 -0.363 1.00 98.12 184 ALA A C 1
ATOM 1455 O O . ALA A 1 184 ? -16.811 6.829 0.099 1.00 98.12 184 ALA A O 1
ATOM 1456 N N . ASN A 1 185 ? -14.962 5.573 0.370 1.00 98.38 185 ASN A N 1
ATOM 1457 C CA . ASN A 1 185 ? -15.294 5.106 1.716 1.00 98.38 185 ASN A CA 1
ATOM 1458 C C . ASN A 1 185 ? -14.498 5.811 2.823 1.00 98.38 185 ASN A C 1
ATOM 1460 O O . ASN A 1 185 ? -15.075 6.084 3.877 1.00 98.38 185 ASN A O 1
ATOM 1464 N N . VAL A 1 186 ? -13.221 6.153 2.590 1.00 98.00 186 VAL A N 1
ATOM 1465 C CA . VAL A 1 186 ? -12.258 6.601 3.617 1.00 98.00 186 VAL A CA 1
ATOM 1466 C C . VAL A 1 186 ? -12.824 7.673 4.552 1.00 98.00 186 VAL A C 1
ATOM 1468 O O . VAL A 1 186 ? -12.880 7.460 5.760 1.00 98.00 186 VAL A O 1
ATOM 1471 N N . GLY A 1 187 ? -13.366 8.770 4.016 1.00 97.19 187 GLY A N 1
ATOM 1472 C CA . GLY A 1 187 ? -13.908 9.860 4.836 1.00 97.19 187 GLY A CA 1
ATOM 1473 C C . GLY A 1 187 ? -15.158 9.488 5.647 1.00 97.19 187 GLY A C 1
ATOM 1474 O O . GLY A 1 187 ? -15.405 10.083 6.693 1.00 97.19 187 GLY A O 1
ATOM 1475 N N . SER A 1 188 ? -15.941 8.508 5.187 1.00 97.62 188 SER A N 1
ATOM 1476 C CA . SER A 1 188 ? -17.156 8.036 5.873 1.00 97.62 188 SER A CA 1
ATOM 1477 C C . SER A 1 188 ? -16.882 6.961 6.926 1.00 97.62 188 SER A C 1
ATOM 1479 O O . SER A 1 188 ? -17.685 6.776 7.836 1.00 97.62 188 SER A O 1
ATOM 1481 N N . TRP A 1 189 ? -15.745 6.273 6.810 1.00 98.25 189 TRP A N 1
ATOM 1482 C CA . TRP A 1 189 ? -15.322 5.170 7.674 1.00 98.25 189 TRP A CA 1
ATOM 1483 C C . TRP A 1 189 ? -14.342 5.605 8.771 1.00 98.25 189 TRP A C 1
ATOM 1485 O O . TRP A 1 189 ? -13.745 4.762 9.440 1.00 98.25 189 TRP A O 1
ATOM 1495 N N . LYS A 1 190 ? -14.179 6.918 8.990 1.00 98.06 190 LYS A N 1
ATOM 1496 C CA . LYS A 1 190 ? -13.438 7.424 10.146 1.00 98.06 190 LYS A CA 1
ATOM 1497 C C . LYS A 1 190 ? -14.104 6.921 11.444 1.00 98.06 190 LYS A C 1
ATOM 1499 O O . LYS A 1 190 ? -15.265 7.285 11.669 1.00 98.06 190 LYS A O 1
ATOM 1504 N N . PRO A 1 191 ? -13.386 6.205 12.335 1.00 97.25 191 PRO A N 1
ATOM 1505 C CA . PRO A 1 191 ? -13.922 5.773 13.624 1.00 97.25 191 PRO A CA 1
ATOM 1506 C C . PRO A 1 191 ? -14.499 6.949 14.421 1.00 97.25 191 PRO A C 1
ATOM 1508 O O . PRO A 1 191 ? -13.903 8.027 14.479 1.00 97.25 191 PRO A O 1
ATOM 1511 N N . GLN A 1 192 ? -15.661 6.744 15.036 1.00 95.62 192 GLN A N 1
ATOM 1512 C CA . GLN A 1 192 ? -16.338 7.737 15.877 1.00 95.62 192 GLN A CA 1
ATOM 1513 C C . GLN A 1 192 ? -16.349 7.254 17.320 1.00 95.62 192 GLN A C 1
ATOM 1515 O O . GLN A 1 192 ? -16.624 6.080 17.545 1.00 95.62 192 GLN A O 1
ATOM 1520 N N . GLN A 1 193 ? -16.104 8.134 18.293 1.00 94.00 193 GLN A N 1
ATOM 1521 C CA . GLN A 1 193 ? -16.180 7.746 19.702 1.00 94.00 193 GLN A CA 1
ATOM 1522 C C . GLN A 1 193 ? -17.623 7.366 20.066 1.00 94.00 193 GLN A C 1
ATOM 1524 O O . GLN A 1 193 ? -18.552 8.154 19.878 1.00 94.00 193 GLN A O 1
ATOM 1529 N N . ARG A 1 194 ? -17.797 6.149 20.582 1.00 89.75 194 ARG A N 1
ATOM 1530 C CA . ARG A 1 194 ? -19.060 5.578 21.068 1.00 89.75 194 ARG A CA 1
ATOM 1531 C C . ARG A 1 194 ? -19.036 5.571 22.607 1.00 89.75 194 ARG A C 1
ATOM 1533 O O . ARG A 1 194 ? -17.961 5.639 23.204 1.00 89.75 194 ARG A O 1
ATOM 1540 N N . SER A 1 195 ? -20.207 5.570 23.245 1.00 69.88 195 SER A N 1
ATOM 1541 C CA . SER A 1 195 ? -20.402 5.647 24.710 1.00 69.88 195 SER A CA 1
ATOM 1542 C C . SER A 1 195 ? -21.389 4.596 25.195 1.00 69.88 195 SER A C 1
ATOM 1544 O O . SER A 1 195 ? -22.238 4.199 24.365 1.00 69.88 195 SER A O 1
#

Sequence (195 aa):
MGVMPGFYDQFGQAAQTTFPTRQKGEATEDDTKQDDSAEVVQEETVLTDDQLYTRLDGLYQTIVSYGDEDQIGEVIDSFNNGYLRTPLSTRQELSQSAYALRDQIKKTQDELSNLKYQDDTVYADDIAHLKQLAEWMYERVDVICQSWDISLAIPDGESMSSHQSEILAPIAQSGNSALNQYDANVGSWKPQQRS

Secondary structure (DSSP, 8-state):
--PPPP--------------------------------------PPBPHHHHHHHHHHHHHHHHHTTSIIIIIHHHHHHHHHTT-SSHHHHHHHHHHHHHHHHHHHHHHHHHHH--B-TT-TTHHHHHHHHHHHHHHHHHHHHHHHHHHHHHHSPTTS-GGGSHHHHTHHHHHHTTHHHHHHHHHGGG-------

Solvent-accessible surface area (backbone atoms only — not comparable to full-atom values): 12025 Å² total; per-residue (Å²): 139,82,86,84,84,88,89,77,88,84,83,89,88,87,80,92,87,80,90,83,90,89,84,92,84,91,79,83,92,85,82,91,77,85,83,77,80,71,74,80,75,72,78,83,65,65,34,50,70,71,55,42,47,57,50,46,44,51,52,47,53,54,57,53,52,50,70,34,62,90,41,46,40,50,31,51,51,30,42,78,76,20,65,63,51,68,53,49,68,58,31,57,60,41,42,46,54,29,52,53,50,36,55,49,41,48,51,53,44,52,51,67,70,64,64,48,60,56,96,82,48,93,52,60,66,45,54,53,44,50,49,51,47,37,46,25,54,34,55,60,34,43,32,52,38,56,19,42,52,52,39,67,69,51,61,70,90,59,65,50,78,81,43,45,71,63,29,45,40,48,46,68,71,62,61,58,57,41,56,56,54,35,71,72,38,54,85,78,55,59,69,71,92,81,133

pLDDT: mean 84.78, std 22.87, range [31.25, 98.81]

Foldseek 3Di:
DDDDDDDDDDDDDDDDDDDDDDDDDDDDDDDDDDPCPPPPPPPQDADELVRVLVVLLVLLVVLVVCVDCVQVVLLVVLLVVQLQDQALVSLVVSNVSLVVSLVSLVVSLVVLVPHHYDPPHPCPVLSVLSNLSSVLSNLSSVLSVVLSVQSNVDHHPDRSVVCVCVSCVSCVVSDCPSVVVNVVPSVVSNRDRDD

Mean predicted aligned error: 11.98 Å

Organism: Collinsella aerofaciens (strain ATCC 25986 / DSM 3979 / JCM 10188 / KCTC 3647 / NCTC 11838 / VPI 1003) (NCBI:txid411903)

Nearest PDB structures (foldseek):
  7z14-assembly1_E  TM=4.136E-01  e=5.760E+00  Tetronarce californica
  9avu-assembly1_B  TM=3.153E-01  e=2.278E+00  Bos taurus
  7ql6-assembly1_E  TM=2.788E-01  e=2.770E+00  Tetronarce californica
  8f6y-assembly1_E  TM=3.335E-01  e=8.938E+00  Tetronarce californica